Protein AF-X6LZK4-F1 (afdb_monomer)

Solvent-accessible surface area (backbone atoms only — not comparable to full-atom values): 18117 Å² total; per-residue (Å²): 111,74,72,60,57,52,52,56,51,51,52,53,52,50,54,51,49,52,51,52,51,51,52,52,49,53,52,50,54,51,50,51,53,51,51,56,51,49,55,53,50,54,54,50,51,54,51,51,54,53,52,51,51,53,50,52,53,51,53,53,51,53,52,50,53,52,52,53,51,54,50,52,56,50,54,50,53,51,53,52,49,53,52,52,51,54,52,54,52,51,49,51,51,53,53,52,54,50,53,58,50,53,61,50,52,67,64,59,74,75,70,87,73,83,87,82,95,75,96,75,91,81,80,87,75,82,82,84,73,86,74,92,72,90,65,98,75,82,90,76,82,78,82,81,79,88,64,97,57,68,36,71,48,76,49,77,42,55,63,47,76,39,78,46,64,85,42,69,53,76,28,49,44,24,17,29,48,47,62,28,54,97,10,29,12,39,70,93,43,55,30,8,0,0,3,15,63,31,55,18,32,43,76,68,96,52,101,80,36,41,3,39,63,59,82,58,77,64,47,80,90,49,78,54,60,4,5,0,0,2,61,25,4,18,0,0,2,29,41,38,40,41,30,40,48,36,44,39,29,52,14,39,39,35,11,25,16,22,58,17,71,33,80,61,82,66,73,77,88,55,98,79,67,81,82,68,80,47,57,10,0,0,0,0,1,4,22,40,40,40,37,38,74,37,84,49,95,59,81,69,37,66,38,34,34,37,12,37,22,7,37,72,98,47,60,20,13,16,4,32,14,42,31,22,40,32,48,49,85,79,52,78,73,56,50,70,46,33,40,47,78,58,38,72,48,110

Structure (mmCIF, N/CA/C/O backbone):
data_AF-X6LZK4-F1
#
_entry.id   AF-X6LZK4-F1
#
loop_
_atom_site.group_PDB
_atom_site.id
_atom_site.type_symbol
_atom_site.label_atom_id
_atom_site.label_alt_id
_atom_site.label_comp_id
_atom_site.label_asym_id
_atom_site.label_entity_id
_atom_site.label_seq_id
_atom_site.pdbx_PDB_ins_code
_atom_site.Cartn_x
_atom_site.Cartn_y
_atom_site.Cartn_z
_atom_site.occupancy
_atom_site.B_iso_or_equiv
_atom_site.auth_seq_id
_atom_site.auth_comp_id
_atom_site.auth_asym_id
_atom_site.auth_atom_id
_atom_site.pdbx_PDB_model_num
ATOM 1 N N . MET A 1 1 ? -81.154 -3.332 70.639 1.00 71.88 1 MET A N 1
ATOM 2 C CA . MET A 1 1 ? -79.870 -2.623 70.864 1.00 71.88 1 MET A CA 1
ATOM 3 C C . MET A 1 1 ? -78.630 -3.530 70.838 1.00 71.88 1 MET A C 1
ATOM 5 O O . MET A 1 1 ? -77.800 -3.315 69.970 1.00 71.88 1 MET A O 1
ATOM 9 N N . LYS A 1 2 ? -78.491 -4.573 71.682 1.00 79.81 2 LYS A N 1
ATOM 10 C CA . LYS A 1 2 ? -77.276 -5.437 71.714 1.00 79.81 2 LYS A CA 1
ATOM 11 C C . LYS A 1 2 ? -76.854 -6.047 70.360 1.00 79.81 2 LYS A C 1
ATOM 13 O O . LYS A 1 2 ? -75.669 -6.068 70.057 1.00 79.81 2 LYS A O 1
ATOM 18 N N . LYS A 1 3 ? -77.803 -6.502 69.529 1.00 82.75 3 LYS A N 1
ATOM 19 C CA . LYS A 1 3 ? -77.495 -7.057 68.193 1.00 82.75 3 LYS A CA 1
ATOM 20 C C . LYS A 1 3 ? -76.876 -6.025 67.234 1.00 82.75 3 LYS A C 1
ATOM 22 O O . LYS A 1 3 ? -75.967 -6.375 66.495 1.00 82.75 3 LYS A O 1
ATOM 27 N N . TYR A 1 4 ? -77.319 -4.766 67.291 1.00 82.56 4 TYR A N 1
ATOM 28 C CA . TYR A 1 4 ? -76.789 -3.687 66.447 1.00 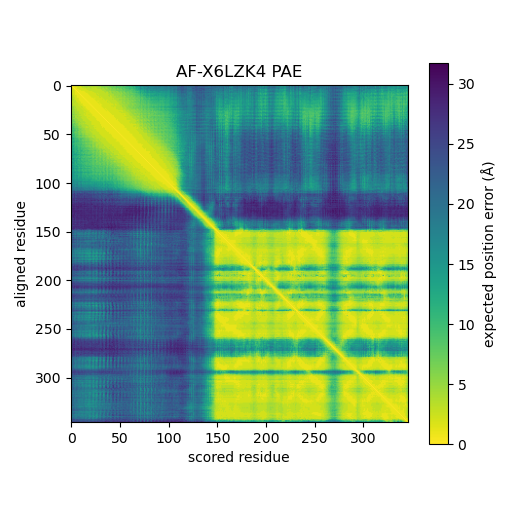82.56 4 TYR A CA 1
ATOM 29 C C . TYR A 1 4 ? -75.355 -3.303 66.835 1.00 82.56 4 TYR A C 1
ATOM 31 O O . TYR A 1 4 ? -74.505 -3.168 65.965 1.00 82.56 4 TYR A O 1
ATOM 39 N N . LEU A 1 5 ? -75.058 -3.209 68.136 1.00 86.50 5 LEU A N 1
ATOM 40 C CA . LEU A 1 5 ? -73.698 -2.950 68.631 1.00 86.50 5 LEU A CA 1
ATOM 41 C C . LEU A 1 5 ? -72.700 -4.034 68.196 1.00 86.50 5 LEU A C 1
ATOM 43 O O . LEU A 1 5 ? -71.562 -3.723 67.857 1.00 86.50 5 LEU A O 1
ATOM 47 N N . ASN A 1 6 ? -73.132 -5.298 68.164 1.00 90.94 6 ASN A N 1
ATOM 48 C CA . ASN A 1 6 ? -72.278 -6.399 67.721 1.00 90.94 6 ASN A CA 1
ATOM 49 C C . ASN A 1 6 ? -71.948 -6.312 66.219 1.00 90.94 6 ASN A C 1
ATOM 51 O O . ASN A 1 6 ? -70.815 -6.566 65.826 1.00 90.94 6 ASN A O 1
ATOM 55 N N . PHE A 1 7 ? -72.912 -5.903 65.387 1.00 92.69 7 PHE A N 1
ATOM 56 C CA . PHE A 1 7 ? -72.694 -5.732 63.949 1.00 92.69 7 PHE A CA 1
ATOM 57 C C . PHE A 1 7 ? -71.648 -4.646 63.651 1.00 92.69 7 PHE A C 1
ATOM 59 O O . PHE A 1 7 ? -70.659 -4.927 62.977 1.00 92.69 7 PHE A O 1
ATOM 66 N N . TYR A 1 8 ? -71.798 -3.452 64.237 1.00 93.25 8 TYR A N 1
ATOM 67 C CA . TYR A 1 8 ? -70.830 -2.358 64.065 1.00 93.25 8 TYR A CA 1
ATOM 68 C C . TYR A 1 8 ? -69.425 -2.726 64.551 1.00 93.25 8 TYR A C 1
ATOM 70 O O . TYR A 1 8 ? -68.430 -2.349 63.937 1.00 93.25 8 TYR A O 1
ATOM 78 N N . TYR A 1 9 ? -69.327 -3.486 65.643 1.00 91.88 9 TYR A N 1
ATOM 79 C CA . TYR A 1 9 ? -68.039 -3.950 66.149 1.00 91.88 9 TYR A CA 1
ATOM 80 C C . TYR A 1 9 ? -67.343 -4.925 65.187 1.00 91.88 9 TYR A C 1
ATOM 82 O O . TYR A 1 9 ? -66.129 -4.836 64.990 1.00 91.88 9 TYR A O 1
ATOM 90 N N . ILE A 1 10 ? -68.103 -5.836 64.570 1.00 94.44 10 ILE A N 1
ATOM 91 C CA . ILE A 1 10 ? -67.585 -6.769 63.559 1.00 94.44 10 ILE A CA 1
ATOM 92 C C . ILE A 1 10 ? -67.118 -6.002 62.317 1.00 94.44 10 ILE A C 1
ATOM 94 O O . ILE A 1 10 ? -66.003 -6.232 61.850 1.00 94.44 10 ILE A O 1
ATOM 98 N N . GLU A 1 11 ? -67.925 -5.061 61.825 1.00 94.62 11 GLU A N 1
ATOM 99 C CA . GLU A 1 11 ? -67.590 -4.237 60.659 1.00 94.62 11 GLU A CA 1
ATOM 100 C C . GLU A 1 11 ? -66.327 -3.394 60.900 1.00 94.62 11 GLU A C 1
ATOM 102 O O . GLU A 1 11 ? -65.406 -3.398 60.081 1.00 94.62 11 GLU A O 1
ATOM 107 N N . TYR A 1 12 ? -66.218 -2.751 62.067 1.00 94.88 12 TYR A N 1
ATOM 108 C CA . TYR A 1 12 ? -65.029 -1.986 62.450 1.00 94.88 12 TYR A CA 1
ATOM 109 C C . TYR A 1 12 ? -63.762 -2.853 62.489 1.00 94.88 12 TYR A C 1
ATOM 111 O O . TYR A 1 12 ? -62.721 -2.473 61.941 1.00 94.88 12 TYR A O 1
ATOM 119 N N . LYS A 1 13 ? -63.844 -4.043 63.103 1.00 96.88 13 LYS A N 1
ATOM 120 C CA . LYS A 1 13 ? -62.727 -5.000 63.139 1.00 96.88 13 LYS A CA 1
ATOM 121 C C . LYS A 1 13 ? -62.313 -5.452 61.745 1.00 96.88 13 LYS A C 1
ATOM 123 O O . LYS A 1 13 ? -61.119 -5.511 61.461 1.00 96.88 13 LYS A O 1
ATOM 128 N N . TYR A 1 14 ? -63.283 -5.756 60.890 1.00 95.38 14 TYR A N 1
ATOM 129 C CA . TYR A 1 14 ? -63.031 -6.192 59.523 1.00 95.38 14 TYR A CA 1
ATOM 130 C C . TYR A 1 14 ? -62.354 -5.093 58.692 1.00 95.38 14 TYR A C 1
ATOM 132 O O . TYR A 1 14 ? -61.321 -5.341 58.070 1.00 95.38 14 TYR A O 1
ATOM 140 N N . ASN A 1 15 ? -62.855 -3.857 58.770 1.00 95.81 15 ASN A N 1
ATOM 141 C CA . ASN A 1 15 ? -62.258 -2.709 58.084 1.00 95.81 15 ASN A CA 1
ATOM 142 C C . ASN A 1 15 ? -60.832 -2.423 58.577 1.00 95.81 15 ASN A C 1
ATOM 144 O O . ASN A 1 15 ? -59.936 -2.162 57.773 1.00 95.81 15 ASN A O 1
ATOM 148 N N . THR A 1 16 ? -60.590 -2.552 59.886 1.00 96.00 16 THR A N 1
ATOM 149 C CA . THR A 1 16 ? -59.244 -2.412 60.465 1.00 96.00 16 THR A CA 1
ATOM 150 C C . THR A 1 16 ? -58.307 -3.519 59.967 1.00 96.00 16 THR A C 1
ATOM 152 O O . THR A 1 16 ? -57.163 -3.239 59.611 1.00 96.00 16 THR A O 1
ATOM 155 N N . TYR A 1 17 ? -58.777 -4.769 59.888 1.00 97.06 17 TYR A N 1
ATOM 156 C CA . TYR A 1 17 ? -57.993 -5.886 59.351 1.00 97.06 17 TYR A CA 1
ATOM 157 C C . TYR A 1 17 ? -57.612 -5.673 57.879 1.00 97.06 17 TYR A C 1
ATOM 159 O O . TYR A 1 17 ? -56.440 -5.816 57.533 1.00 97.06 17 TYR A O 1
ATOM 167 N N . ILE A 1 18 ? -58.563 -5.265 57.027 1.00 97.06 18 ILE A N 1
ATOM 168 C CA . ILE A 1 18 ? -58.291 -4.943 55.615 1.00 97.06 18 ILE A CA 1
ATOM 169 C C . ILE A 1 18 ? -57.257 -3.821 55.507 1.00 97.06 18 ILE A C 1
ATOM 171 O O . ILE A 1 18 ? -56.325 -3.916 54.709 1.00 97.06 18 ILE A O 1
ATOM 175 N N . TYR A 1 19 ? -57.399 -2.766 56.312 1.00 96.50 19 TYR A N 1
ATOM 176 C CA . TYR A 1 19 ? -56.455 -1.652 56.316 1.00 96.50 19 TYR A CA 1
ATOM 177 C C . TYR A 1 19 ? -55.038 -2.107 56.693 1.00 96.50 19 TYR A C 1
ATOM 179 O O . TYR A 1 19 ? -54.077 -1.774 55.997 1.00 96.50 19 TYR A O 1
ATOM 187 N N . ILE A 1 20 ? -54.895 -2.908 57.754 1.00 97.31 20 ILE A N 1
ATOM 188 C CA . ILE A 1 20 ? -53.600 -3.465 58.171 1.00 97.31 20 ILE A CA 1
ATOM 189 C C . ILE A 1 20 ? -53.017 -4.349 57.064 1.00 97.31 20 ILE A C 1
ATOM 191 O O . ILE A 1 20 ? -51.851 -4.186 56.707 1.00 97.31 20 ILE A O 1
ATOM 195 N N . TYR A 1 21 ? -53.827 -5.233 56.481 1.00 97.25 21 TYR A N 1
ATOM 196 C CA . TYR A 1 21 ? -53.403 -6.126 55.405 1.00 97.25 21 TYR A CA 1
ATOM 197 C C . TYR A 1 21 ? -52.906 -5.355 54.173 1.00 97.25 21 TYR A C 1
ATOM 199 O O . TYR A 1 21 ? -51.823 -5.639 53.659 1.00 97.25 21 TYR A O 1
ATOM 207 N N . ASN A 1 22 ? -53.650 -4.337 53.731 1.00 96.88 22 ASN A N 1
ATOM 208 C CA . ASN A 1 22 ? -53.276 -3.512 52.581 1.00 96.88 22 ASN A CA 1
ATOM 209 C C . ASN A 1 22 ? -51.974 -2.742 52.829 1.00 96.88 22 ASN A C 1
ATOM 211 O O . ASN A 1 22 ? -51.105 -2.721 51.957 1.00 96.88 22 ASN A O 1
ATOM 215 N N . ASN A 1 23 ? -51.800 -2.168 54.023 1.00 97.25 23 ASN A N 1
ATOM 216 C CA . ASN A 1 23 ? -50.547 -1.506 54.387 1.00 97.25 23 ASN A CA 1
ATOM 217 C C . ASN A 1 23 ? -49.378 -2.491 54.441 1.00 97.25 23 ASN A C 1
ATOM 219 O O . ASN A 1 23 ? -48.297 -2.198 53.936 1.00 97.25 23 ASN A O 1
ATOM 223 N N . GLN A 1 24 ? -49.584 -3.684 55.000 1.00 97.62 24 GLN A N 1
ATOM 224 C CA . GLN A 1 24 ? -48.542 -4.706 55.061 1.00 97.62 24 GLN A CA 1
ATOM 225 C C . GLN A 1 24 ? -48.135 -5.187 53.662 1.00 97.62 24 GLN A C 1
ATOM 227 O O . GLN A 1 24 ? -46.946 -5.378 53.406 1.00 97.62 24 GLN A O 1
ATOM 232 N N . LYS A 1 25 ? -49.098 -5.314 52.741 1.00 97.44 25 LYS A N 1
ATOM 233 C CA . LYS A 1 25 ? -48.832 -5.601 51.328 1.00 97.44 25 LYS A CA 1
ATOM 234 C C . LYS A 1 25 ? -47.989 -4.498 50.681 1.00 97.44 25 LYS A C 1
ATOM 236 O O . LYS A 1 25 ? -46.932 -4.804 50.144 1.00 97.44 25 LYS A O 1
ATOM 241 N N . GLN A 1 26 ? -48.388 -3.230 50.818 1.00 97.75 26 GLN A N 1
ATOM 242 C CA . GLN A 1 26 ? -47.620 -2.093 50.287 1.00 97.75 26 GLN A CA 1
ATOM 243 C C . GLN A 1 26 ? -46.192 -2.035 50.852 1.00 97.75 26 GLN A C 1
ATOM 245 O O . GLN A 1 26 ? -45.239 -1.815 50.107 1.00 97.75 26 GLN A O 1
ATOM 250 N N . VAL A 1 27 ? -46.015 -2.284 52.155 1.00 97.81 27 VAL A N 1
ATOM 251 C CA . VAL A 1 27 ? -44.687 -2.340 52.790 1.00 97.81 27 VAL A CA 1
ATOM 252 C C . VAL A 1 27 ? -43.837 -3.471 52.209 1.00 97.81 27 VAL A C 1
ATOM 254 O O . VAL A 1 27 ? -42.641 -3.281 51.987 1.00 97.81 27 VAL A O 1
ATOM 257 N N . ASN A 1 28 ? -44.422 -4.642 51.955 1.00 97.56 28 ASN A N 1
ATOM 258 C CA . ASN A 1 28 ? -43.700 -5.767 51.363 1.00 97.56 28 ASN A CA 1
ATOM 259 C C . ASN A 1 28 ? -43.309 -5.495 49.904 1.00 97.56 28 ASN A C 1
ATOM 261 O O . ASN A 1 28 ? -42.169 -5.778 49.531 1.00 97.56 28 ASN A O 1
ATOM 265 N N . ASP A 1 29 ? -44.200 -4.886 49.120 1.00 98.06 29 ASP A N 1
ATOM 266 C CA . ASP A 1 29 ? -43.921 -4.491 47.735 1.00 98.06 29 ASP A CA 1
ATOM 267 C C . ASP A 1 29 ? -42.770 -3.468 47.686 1.00 98.06 29 ASP A C 1
ATOM 269 O O . ASP A 1 29 ? -41.799 -3.647 46.946 1.00 98.06 29 ASP A O 1
ATOM 273 N N . LEU A 1 30 ? -42.795 -2.457 48.564 1.00 98.19 30 LEU A N 1
ATOM 274 C CA . LEU A 1 30 ? -41.711 -1.474 48.691 1.00 98.19 30 LEU A CA 1
ATOM 275 C C . LEU A 1 30 ? -40.385 -2.107 49.130 1.00 98.19 30 LEU A C 1
ATOM 277 O O . LEU A 1 30 ? -39.331 -1.755 48.599 1.00 98.19 30 LEU A O 1
ATOM 281 N N . LYS A 1 31 ? -40.408 -3.056 50.076 1.00 98.38 31 LYS A N 1
ATOM 282 C CA . LYS A 1 31 ? -39.204 -3.799 50.491 1.00 98.38 31 LYS A CA 1
ATOM 283 C C . LYS A 1 31 ? -38.608 -4.596 49.333 1.00 98.38 31 LYS A C 1
ATOM 285 O O . LYS A 1 31 ? -37.387 -4.605 49.172 1.00 98.38 31 LYS A O 1
ATOM 290 N N . TYR A 1 32 ? -39.452 -5.240 48.530 1.00 98.12 32 TYR A N 1
ATOM 291 C CA . TYR A 1 32 ? -39.016 -5.986 47.353 1.00 98.12 32 TYR A CA 1
ATOM 292 C C . TYR A 1 32 ? -38.375 -5.064 46.307 1.00 98.12 32 TYR A C 1
ATOM 294 O O . TYR A 1 32 ? -37.262 -5.332 45.846 1.00 98.12 32 TYR A O 1
ATOM 302 N N . GLU A 1 33 ? -39.014 -3.934 45.986 1.00 98.38 33 GLU A N 1
ATOM 303 C CA . GLU A 1 33 ? -38.436 -2.947 45.067 1.00 98.38 33 GLU A CA 1
ATOM 304 C C . GLU A 1 33 ? -37.112 -2.369 45.581 1.00 98.38 33 GLU A C 1
ATOM 306 O O . GLU A 1 33 ? -36.158 -2.227 44.809 1.00 98.38 33 GLU A O 1
ATOM 311 N N . LEU A 1 34 ? -37.032 -2.058 46.879 1.00 98.44 34 LEU A N 1
ATOM 312 C CA . LEU A 1 34 ? -35.819 -1.543 47.509 1.00 98.44 34 LEU A CA 1
ATOM 313 C C . LEU A 1 34 ? -34.675 -2.562 47.429 1.00 98.44 34 LEU A C 1
ATOM 315 O O . LEU A 1 34 ? -33.558 -2.199 47.063 1.00 98.44 34 LEU A O 1
ATOM 319 N N . SER A 1 35 ? -34.962 -3.840 47.691 1.00 97.94 35 SER A N 1
ATOM 320 C CA . SER A 1 35 ? -33.988 -4.930 47.569 1.00 97.94 35 SER A CA 1
ATOM 321 C C . SER A 1 35 ? -33.461 -5.062 46.135 1.00 97.94 35 SER A C 1
ATOM 323 O O . SER A 1 35 ? -32.246 -5.089 45.924 1.00 97.94 35 SER A O 1
ATOM 325 N N . LYS A 1 36 ? -34.352 -5.026 45.133 1.00 98.44 36 LYS A N 1
ATOM 326 C CA . LYS A 1 36 ? -33.971 -5.070 43.711 1.00 98.44 36 LYS A CA 1
ATOM 327 C C . LYS A 1 36 ? -33.093 -3.878 43.312 1.00 98.44 36 LYS A C 1
ATOM 329 O O . LYS A 1 36 ? -32.117 -4.044 42.579 1.00 98.44 36 LYS A O 1
ATOM 334 N N . LYS A 1 37 ? -33.412 -2.672 43.800 1.00 98.25 37 LYS A N 1
ATOM 335 C CA . LYS A 1 37 ? -32.591 -1.471 43.567 1.00 98.25 37 LYS A CA 1
ATOM 336 C C . LYS A 1 37 ? -31.221 -1.574 44.249 1.00 98.25 37 LYS A C 1
ATOM 338 O O . LYS A 1 37 ? -30.235 -1.182 43.631 1.00 98.25 37 LYS A O 1
ATOM 343 N N . SER A 1 38 ? -31.140 -2.142 45.456 1.00 98.31 38 SER A N 1
ATOM 344 C CA . SER A 1 38 ? -29.869 -2.368 46.168 1.00 98.31 38 SER A CA 1
ATOM 345 C C . SER A 1 38 ? -28.928 -3.284 45.382 1.00 98.31 38 SER A C 1
ATOM 347 O O . SER A 1 38 ? -27.788 -2.911 45.117 1.00 98.31 38 SER A O 1
ATOM 349 N N . GLN A 1 39 ? -29.426 -4.427 44.900 1.00 97.94 39 GLN A N 1
ATOM 350 C CA . GLN A 1 39 ? -28.637 -5.364 44.084 1.00 97.94 39 GLN A CA 1
ATOM 351 C C . GLN A 1 39 ? -28.127 -4.723 42.784 1.00 97.94 39 GLN A C 1
ATOM 353 O O . GLN A 1 39 ? -26.993 -4.951 42.352 1.00 97.94 39 GLN A O 1
ATOM 358 N N . LEU A 1 40 ? -28.954 -3.881 42.153 1.00 98.25 40 LEU A N 1
ATOM 359 C CA . LEU A 1 40 ? -28.547 -3.134 40.965 1.00 98.25 40 LEU A CA 1
ATOM 360 C C . LEU A 1 40 ? -27.425 -2.131 41.278 1.00 98.25 40 LEU A C 1
ATOM 362 O O . LEU A 1 40 ? -26.508 -1.976 40.470 1.00 98.25 40 LEU A O 1
ATOM 366 N N . ILE A 1 41 ? -27.486 -1.453 42.428 1.00 98.00 41 ILE A N 1
ATOM 367 C CA . ILE A 1 41 ? -26.434 -0.533 42.884 1.00 98.00 41 ILE A CA 1
ATOM 368 C C . ILE A 1 41 ? -25.129 -1.297 43.129 1.00 98.00 41 ILE A C 1
ATOM 370 O O . ILE A 1 41 ? -24.096 -0.889 42.604 1.00 98.00 41 ILE A O 1
ATOM 374 N N . GLU A 1 42 ? -25.177 -2.429 43.833 1.00 98.19 42 GLU A N 1
ATOM 375 C CA . GLU A 1 42 ? -24.006 -3.285 44.083 1.00 98.19 42 GLU A CA 1
ATOM 376 C C . GLU A 1 42 ? -23.349 -3.745 42.775 1.00 98.19 42 GLU A C 1
ATOM 378 O O . GLU A 1 42 ? -22.136 -3.614 42.599 1.00 98.19 42 GLU A O 1
ATOM 383 N N . THR A 1 43 ? -24.157 -4.178 41.802 1.00 98.12 43 THR A N 1
ATOM 384 C CA . THR A 1 43 ? -23.670 -4.576 40.471 1.00 98.12 43 THR A CA 1
ATOM 385 C C . THR A 1 43 ? -22.985 -3.411 39.750 1.00 98.12 43 THR A C 1
ATOM 387 O O . THR A 1 43 ? -21.922 -3.572 39.146 1.00 98.12 43 THR A O 1
ATOM 390 N N . LYS A 1 44 ? -23.566 -2.205 39.817 1.00 98.38 44 LYS A N 1
ATOM 391 C CA . LYS A 1 44 ? -22.963 -1.006 39.217 1.00 98.38 44 LYS A CA 1
ATOM 392 C C . LYS A 1 44 ? -21.654 -0.615 39.905 1.00 98.38 44 LYS A C 1
ATOM 394 O O . LYS A 1 44 ? -20.717 -0.235 39.206 1.00 98.38 44 LYS A O 1
ATOM 399 N N . ILE A 1 45 ? -21.563 -0.742 41.230 1.00 98.50 45 ILE A N 1
ATOM 400 C CA . ILE A 1 45 ? -20.330 -0.486 41.991 1.00 98.50 45 ILE A CA 1
ATOM 401 C C . ILE A 1 45 ? -19.222 -1.451 41.555 1.00 98.50 45 ILE A C 1
ATOM 403 O O . ILE A 1 45 ? -18.122 -0.997 41.241 1.00 98.50 45 ILE A O 1
ATOM 407 N N . ALA A 1 46 ? -19.519 -2.749 41.444 1.00 98.12 46 ALA A N 1
ATOM 408 C CA . ALA A 1 46 ? -18.552 -3.746 40.982 1.00 98.12 46 ALA A CA 1
ATOM 409 C C . ALA A 1 46 ? -18.043 -3.442 39.559 1.00 98.12 46 ALA A C 1
ATOM 411 O O . ALA A 1 46 ? -16.842 -3.509 39.287 1.00 98.12 46 ALA A O 1
ATOM 412 N N . ASN A 1 47 ? -18.938 -3.024 38.658 1.00 97.94 47 ASN A N 1
ATOM 413 C CA . ASN A 1 47 ? -18.559 -2.625 37.300 1.00 97.94 47 ASN A CA 1
ATOM 414 C C . ASN A 1 47 ? -17.651 -1.385 37.283 1.00 97.94 47 ASN A C 1
ATOM 416 O O . ASN A 1 47 ? -16.667 -1.365 36.543 1.00 97.94 47 ASN A O 1
ATOM 420 N N . ILE A 1 48 ? -17.941 -0.372 38.108 1.00 98.06 48 ILE A N 1
ATOM 421 C CA . ILE A 1 48 ? -17.099 0.830 38.239 1.00 98.06 48 ILE A CA 1
ATOM 422 C C . ILE A 1 48 ? -15.707 0.461 38.767 1.00 98.06 48 ILE A C 1
ATOM 424 O O . ILE A 1 48 ? -14.703 0.934 38.238 1.00 98.06 48 ILE A O 1
ATOM 428 N N . GLN A 1 49 ? -15.628 -0.416 39.770 1.00 97.94 49 GLN A N 1
ATOM 429 C CA . GLN A 1 49 ? -14.351 -0.885 40.315 1.00 97.94 49 GLN A CA 1
ATOM 430 C C . GLN A 1 49 ? -13.516 -1.621 39.258 1.00 97.94 49 GLN A C 1
ATOM 432 O O . GLN A 1 49 ? -12.329 -1.333 39.111 1.00 97.94 49 GLN A O 1
ATOM 437 N N . ASN A 1 50 ? -14.135 -2.502 38.468 1.00 97.38 50 ASN A N 1
ATOM 438 C CA . ASN A 1 50 ? -13.459 -3.205 37.374 1.00 97.38 50 ASN A CA 1
ATOM 439 C C . ASN A 1 50 ? -12.946 -2.237 36.290 1.00 97.38 50 ASN A C 1
ATOM 441 O O . ASN A 1 50 ? -11.812 -2.355 35.828 1.00 97.38 50 ASN A O 1
ATOM 445 N N . LEU A 1 51 ? -13.751 -1.238 35.911 1.00 97.38 51 LEU A N 1
ATOM 446 C CA . LEU A 1 51 ? -13.325 -0.206 34.960 1.00 97.38 51 LEU A CA 1
ATOM 447 C C . LEU A 1 51 ? -12.130 0.602 35.483 1.00 97.38 51 LEU A C 1
ATOM 449 O O . LEU A 1 51 ? -11.197 0.851 34.723 1.00 97.38 51 LEU A O 1
ATOM 453 N N . ASN A 1 52 ? -12.116 0.949 36.772 1.00 97.81 52 ASN A N 1
ATOM 454 C CA . ASN A 1 52 ? -10.981 1.638 37.390 1.00 97.81 52 ASN A CA 1
ATOM 455 C C . ASN A 1 52 ? -9.696 0.795 37.353 1.00 97.81 52 ASN A C 1
ATOM 457 O O . ASN A 1 52 ? -8.627 1.335 37.074 1.00 97.81 52 ASN A O 1
ATOM 461 N N . ILE A 1 53 ? -9.789 -0.521 37.583 1.00 97.94 53 ILE A N 1
ATOM 462 C CA . ILE A 1 53 ? -8.636 -1.433 37.481 1.00 97.94 53 ILE A CA 1
ATOM 463 C C . ILE A 1 53 ? -8.082 -1.427 36.052 1.00 97.94 53 ILE A C 1
ATOM 465 O O . ILE A 1 53 ? -6.901 -1.142 35.862 1.00 97.94 53 ILE A O 1
ATOM 469 N N . LYS A 1 54 ? -8.941 -1.628 35.045 1.00 97.06 54 LYS A N 1
ATOM 470 C CA . LYS A 1 54 ? -8.532 -1.605 33.629 1.00 97.06 54 LYS A CA 1
ATOM 471 C C . LYS A 1 54 ? -7.921 -0.266 33.213 1.00 97.06 54 LYS A C 1
ATOM 473 O O . LYS A 1 54 ? -6.958 -0.234 32.452 1.00 97.06 54 LYS A O 1
ATOM 478 N N . MET A 1 55 ? -8.459 0.845 33.719 1.00 96.88 55 MET A N 1
ATOM 479 C CA . MET A 1 55 ? -7.915 2.178 33.449 1.00 96.88 55 MET A CA 1
ATOM 480 C C . MET A 1 55 ? -6.505 2.341 34.034 1.00 96.88 55 MET A C 1
ATOM 482 O O . MET A 1 55 ? -5.629 2.906 33.382 1.00 96.88 55 MET A O 1
ATOM 486 N N . ASN A 1 56 ? -6.255 1.802 35.229 1.00 97.19 56 ASN A N 1
ATOM 487 C CA . ASN A 1 56 ? -4.928 1.818 35.844 1.00 97.19 56 ASN A CA 1
ATOM 488 C C . ASN A 1 56 ? -3.923 0.932 35.091 1.00 97.19 56 ASN A C 1
ATOM 490 O O . ASN A 1 56 ? -2.778 1.346 34.903 1.00 97.19 56 ASN A O 1
ATOM 494 N N . GLU A 1 57 ? -4.345 -0.243 34.619 1.00 96.75 57 GLU A N 1
ATOM 495 C CA . GLU A 1 57 ? -3.521 -1.118 33.772 1.00 96.75 57 GLU A CA 1
ATOM 496 C C . GLU A 1 57 ? -3.122 -0.413 32.469 1.00 96.75 57 GLU A C 1
ATOM 498 O O . GLU A 1 57 ? -1.939 -0.362 32.128 1.00 96.75 57 GLU A O 1
ATOM 503 N N . TYR A 1 58 ? -4.089 0.213 31.791 1.00 95.62 58 TYR A N 1
ATOM 504 C CA . TYR A 1 58 ? -3.839 0.988 30.575 1.00 95.62 58 TYR A CA 1
ATOM 505 C C . TYR A 1 58 ? -2.866 2.150 30.819 1.00 95.62 58 TYR A C 1
ATOM 507 O O . TYR A 1 58 ? -1.912 2.336 30.064 1.00 95.62 58 TYR A O 1
ATOM 515 N N . ASN A 1 59 ? -3.056 2.902 31.908 1.00 95.06 59 ASN A N 1
ATOM 516 C CA . ASN A 1 59 ? -2.159 3.998 32.278 1.00 95.06 59 ASN A CA 1
ATOM 517 C C . ASN A 1 59 ? -0.733 3.506 32.570 1.00 95.06 59 ASN A C 1
ATOM 519 O O . ASN A 1 59 ? 0.233 4.174 32.200 1.00 95.06 59 ASN A O 1
ATOM 523 N N . SER A 1 60 ? -0.586 2.338 33.202 1.00 96.31 60 SER A N 1
ATOM 524 C CA . SER A 1 60 ? 0.724 1.726 33.445 1.00 96.31 60 SER A CA 1
ATOM 525 C C . SER A 1 60 ? 1.429 1.360 32.137 1.00 96.31 60 SER A C 1
ATOM 527 O O . SER A 1 60 ? 2.615 1.653 31.969 1.00 96.31 60 SER A O 1
ATOM 529 N N . GLU A 1 61 ? 0.704 0.778 31.182 1.00 93.88 61 GLU A N 1
ATOM 530 C CA . GLU A 1 61 ? 1.261 0.405 29.881 1.00 93.88 61 GLU A CA 1
ATOM 531 C C . GLU A 1 61 ? 1.654 1.636 29.053 1.00 93.88 61 GLU A C 1
ATOM 533 O O . GLU A 1 61 ? 2.758 1.701 28.510 1.00 93.88 61 GLU A O 1
ATOM 538 N N . LEU A 1 62 ? 0.815 2.675 29.061 1.00 90.75 62 LEU A N 1
ATOM 539 C CA . LEU A 1 62 ? 1.118 3.954 28.419 1.00 90.75 62 LEU A CA 1
ATOM 540 C C . LEU A 1 62 ? 2.390 4.600 28.996 1.00 90.75 62 LEU A C 1
ATOM 542 O O . LEU A 1 62 ? 3.219 5.140 28.256 1.00 90.75 62 LEU A O 1
ATOM 546 N N . GLN A 1 63 ? 2.591 4.513 30.315 1.00 96.19 63 GLN A N 1
ATOM 547 C CA . GLN A 1 63 ? 3.819 4.990 30.957 1.00 96.19 63 GLN A CA 1
ATOM 548 C C . GLN A 1 63 ? 5.057 4.203 30.509 1.00 96.19 63 GLN A C 1
ATOM 550 O O . GLN A 1 63 ? 6.112 4.811 30.312 1.00 96.19 63 GLN A O 1
ATOM 555 N N . LYS A 1 64 ? 4.960 2.878 30.323 1.00 94.50 64 LYS A N 1
ATOM 556 C CA . LYS A 1 64 ? 6.075 2.074 29.788 1.00 94.50 64 LYS A CA 1
ATOM 557 C C . LYS A 1 64 ? 6.422 2.495 28.363 1.00 94.50 64 LYS A C 1
ATOM 559 O O . LYS A 1 64 ? 7.581 2.803 28.100 1.00 94.50 64 LYS A O 1
ATOM 564 N N . GLN A 1 65 ? 5.421 2.608 27.491 1.00 84.44 65 GLN A N 1
ATOM 565 C CA . GLN A 1 65 ? 5.615 3.041 26.103 1.00 84.44 65 GLN A CA 1
ATOM 566 C C . GLN A 1 65 ? 6.254 4.435 26.026 1.00 84.44 65 GLN A C 1
ATOM 568 O O . GLN A 1 65 ? 7.174 4.663 25.243 1.00 84.44 65 GLN A O 1
ATOM 573 N N . THR A 1 66 ? 5.835 5.356 26.900 1.00 91.19 66 THR A N 1
ATOM 574 C CA . THR A 1 66 ? 6.418 6.706 26.984 1.00 91.19 66 THR A CA 1
ATOM 575 C C . THR A 1 66 ? 7.901 6.666 27.370 1.00 91.19 66 THR A C 1
ATOM 577 O O . THR A 1 66 ? 8.716 7.406 26.808 1.00 91.19 66 THR A O 1
ATOM 580 N N . LYS A 1 67 ? 8.283 5.784 28.306 1.00 97.50 67 LYS A N 1
ATOM 581 C CA . LYS A 1 67 ? 9.688 5.593 28.702 1.00 97.50 67 LYS A CA 1
ATOM 582 C C . LYS A 1 67 ? 10.523 5.002 27.568 1.00 97.50 67 LYS A C 1
ATOM 584 O O . LYS A 1 67 ? 11.625 5.490 27.324 1.00 97.50 67 LYS A O 1
ATOM 589 N N . GLU A 1 68 ? 10.004 4.003 26.856 1.00 89.69 68 GLU A N 1
ATOM 590 C CA . GLU A 1 68 ? 10.695 3.423 25.697 1.00 89.69 68 GLU A CA 1
ATOM 591 C C . GLU A 1 68 ? 10.878 4.443 24.574 1.00 89.69 68 GLU A C 1
ATOM 593 O O . GLU A 1 68 ? 11.977 4.583 24.043 1.00 89.69 68 GLU A O 1
ATOM 598 N N . PHE A 1 69 ? 9.841 5.222 24.266 1.00 86.62 69 PHE A N 1
ATOM 599 C CA . PHE A 1 69 ? 9.931 6.289 23.275 1.00 86.62 69 PHE A CA 1
ATOM 600 C C . PHE A 1 69 ? 10.988 7.336 23.653 1.00 86.62 69 PHE A C 1
ATOM 602 O O . PHE A 1 69 ? 11.807 7.723 22.820 1.00 86.62 69 PHE A O 1
ATOM 609 N N . THR A 1 70 ? 11.030 7.741 24.925 1.00 93.81 70 THR A N 1
ATOM 610 C CA . THR A 1 70 ? 12.060 8.662 25.435 1.00 93.81 70 THR A CA 1
ATOM 611 C C . THR A 1 70 ? 13.465 8.066 25.299 1.00 93.81 70 THR A C 1
ATOM 613 O O . THR A 1 70 ? 14.396 8.772 24.909 1.00 93.81 70 THR A O 1
ATOM 616 N N . ARG A 1 71 ? 13.630 6.760 25.566 1.00 95.81 71 ARG A N 1
ATOM 617 C CA . ARG A 1 71 ? 14.902 6.050 25.352 1.00 95.81 71 ARG A CA 1
ATOM 618 C C . ARG A 1 71 ? 15.334 6.130 23.886 1.00 95.81 71 ARG A C 1
ATOM 620 O O . ARG A 1 71 ? 16.445 6.577 23.619 1.00 95.81 71 ARG A O 1
ATOM 627 N N . TYR A 1 72 ? 14.445 5.795 22.950 1.00 83.19 72 TYR A N 1
ATOM 628 C CA . TYR A 1 72 ? 14.740 5.861 21.515 1.00 83.19 72 TYR A CA 1
ATOM 629 C C . TYR A 1 72 ? 15.088 7.273 21.041 1.00 83.19 72 TYR A C 1
ATOM 631 O O . TYR A 1 72 ? 15.998 7.447 20.233 1.00 83.19 72 TYR A O 1
ATOM 639 N N . GLN A 1 73 ? 14.410 8.301 21.559 1.00 86.38 73 GLN A N 1
ATOM 640 C CA . GLN A 1 73 ? 14.754 9.688 21.238 1.00 86.38 73 GLN A CA 1
ATOM 641 C C . GLN A 1 73 ? 16.175 10.055 21.678 1.00 86.38 73 GLN A C 1
ATOM 643 O O . GLN A 1 73 ? 16.847 10.817 20.982 1.00 86.38 73 GLN A O 1
ATOM 648 N N . ASN A 1 74 ? 16.637 9.529 22.812 1.00 94.19 74 ASN A N 1
ATOM 649 C CA . ASN A 1 74 ? 17.997 9.764 23.289 1.00 94.19 74 ASN A CA 1
ATOM 650 C C . ASN A 1 74 ? 19.027 8.983 22.463 1.00 94.19 74 ASN A C 1
ATOM 652 O O . ASN A 1 74 ? 19.999 9.580 22.013 1.00 94.19 74 ASN A O 1
ATOM 656 N N . GLU A 1 75 ? 18.779 7.702 22.177 1.00 91.94 75 GLU A N 1
ATOM 657 C CA . GLU A 1 75 ? 19.640 6.889 21.299 1.00 91.94 75 GLU A CA 1
ATOM 658 C C . GLU A 1 75 ? 19.797 7.528 19.912 1.00 91.94 75 GLU A C 1
ATOM 660 O O . GLU A 1 75 ? 20.904 7.644 19.390 1.00 91.94 75 GLU A O 1
ATOM 665 N N . PHE A 1 76 ? 18.702 8.033 19.337 1.00 85.25 76 PHE A N 1
ATOM 666 C CA . PHE A 1 76 ? 18.730 8.718 18.047 1.00 85.25 76 PHE A CA 1
ATOM 667 C C . PHE A 1 76 ? 19.528 10.031 18.084 1.00 85.25 76 PHE A C 1
ATOM 669 O O . PHE A 1 76 ? 20.202 10.376 17.111 1.00 85.25 76 PHE A O 1
ATOM 676 N N . LYS A 1 77 ? 19.474 10.776 19.198 1.00 95.31 77 LYS A N 1
ATOM 677 C CA . LYS A 1 77 ? 20.292 11.986 19.381 1.00 95.31 77 LYS A CA 1
ATOM 678 C C . LYS A 1 77 ? 21.781 11.657 19.426 1.00 95.31 77 LYS A C 1
ATOM 680 O O . LYS A 1 77 ? 22.549 12.387 18.806 1.00 95.31 77 LYS A O 1
ATOM 685 N N . GLU A 1 78 ? 22.175 10.590 20.118 1.00 95.31 78 GLU A N 1
ATOM 686 C CA . GLU A 1 78 ? 23.576 10.150 20.156 1.00 95.31 78 GLU A CA 1
ATOM 687 C C . GLU A 1 78 ? 24.040 9.668 18.779 1.00 95.31 78 GLU A C 1
ATOM 689 O O . GLU A 1 78 ? 25.025 10.178 18.258 1.00 95.31 78 GLU A O 1
ATOM 694 N N . PHE A 1 79 ? 23.246 8.836 18.100 1.00 89.56 79 PHE A N 1
ATOM 695 C CA . PHE A 1 79 ? 23.547 8.404 16.732 1.00 89.56 79 PHE A CA 1
ATOM 696 C C . PHE A 1 79 ? 23.736 9.581 15.759 1.00 89.56 79 PHE A C 1
ATOM 698 O O . PHE A 1 79 ? 24.625 9.572 14.907 1.00 89.56 79 PHE A O 1
ATOM 705 N N . LYS A 1 80 ? 22.921 10.637 15.894 1.00 91.06 80 LYS A N 1
ATOM 706 C CA . LYS A 1 80 ? 23.073 11.858 15.092 1.00 91.06 80 LYS A CA 1
ATOM 707 C C . LYS A 1 80 ? 24.405 12.567 15.367 1.00 91.06 80 LYS A C 1
ATOM 709 O O . LYS A 1 80 ? 25.002 13.083 14.425 1.00 91.06 80 LYS A O 1
ATOM 714 N N . LYS A 1 81 ? 24.865 12.602 16.623 1.00 97.00 81 LYS A N 1
ATOM 715 C CA . LYS A 1 81 ? 26.183 13.157 16.974 1.00 97.00 81 LYS A CA 1
ATOM 716 C C . LYS A 1 81 ? 27.308 12.315 16.376 1.00 97.00 81 LYS A C 1
ATOM 718 O O . LYS A 1 81 ? 28.220 12.889 15.795 1.00 97.00 81 LYS A O 1
ATOM 723 N N . ASP A 1 82 ? 27.206 10.990 16.432 1.00 93.75 82 ASP A N 1
ATOM 724 C CA . ASP A 1 82 ? 28.221 10.091 15.865 1.00 93.75 82 ASP A CA 1
ATOM 725 C C . ASP A 1 82 ? 28.372 10.281 14.349 1.00 93.75 82 ASP A C 1
ATOM 727 O O . ASP A 1 82 ? 29.486 10.363 13.830 1.00 93.75 82 ASP A O 1
ATOM 731 N N . ILE A 1 83 ? 27.254 10.415 13.623 1.00 88.81 83 ILE A N 1
ATOM 732 C CA . ILE A 1 83 ? 27.279 10.740 12.188 1.00 88.81 83 ILE A CA 1
ATOM 733 C C . ILE A 1 83 ? 27.960 12.089 11.943 1.00 88.81 83 ILE A C 1
ATOM 735 O O . ILE A 1 83 ? 28.766 12.200 11.020 1.00 88.81 83 ILE A O 1
ATOM 739 N N . GLN A 1 84 ? 27.636 13.102 12.748 1.00 95.00 84 GLN A N 1
ATOM 740 C CA . GLN A 1 84 ? 28.209 14.440 12.614 1.00 95.00 84 GLN A CA 1
ATOM 741 C C . GLN A 1 84 ? 29.734 14.412 12.801 1.00 95.00 84 GLN A C 1
ATOM 743 O O . GLN A 1 84 ? 30.454 14.957 11.969 1.00 95.00 84 GLN A O 1
ATOM 748 N N . ILE A 1 85 ? 30.220 13.713 13.833 1.00 96.56 85 ILE A N 1
ATOM 749 C CA . ILE A 1 85 ? 31.655 13.538 14.104 1.00 96.56 85 ILE A CA 1
ATOM 750 C C . ILE A 1 85 ? 32.344 12.835 12.928 1.00 96.56 85 ILE A C 1
ATOM 752 O O . ILE A 1 85 ? 33.338 13.334 12.405 1.00 96.56 85 ILE A O 1
ATOM 756 N N . ASN A 1 86 ? 31.776 11.724 12.447 1.00 92.50 86 ASN A N 1
ATOM 757 C CA . ASN A 1 86 ? 32.330 10.989 11.307 1.00 92.50 86 ASN A CA 1
ATOM 758 C C . ASN A 1 86 ? 32.420 11.856 10.043 1.00 92.50 86 ASN A C 1
ATOM 760 O O . ASN A 1 86 ? 33.391 11.764 9.291 1.00 92.50 86 ASN A O 1
ATOM 764 N N . PHE A 1 87 ? 31.413 12.698 9.800 1.00 93.06 87 PHE A N 1
ATOM 765 C CA . PHE A 1 87 ? 31.403 13.609 8.659 1.00 93.06 87 PHE A CA 1
ATOM 766 C C . PHE A 1 87 ? 32.477 14.700 8.788 1.00 93.06 87 PHE A C 1
ATOM 768 O O . PHE A 1 87 ? 33.185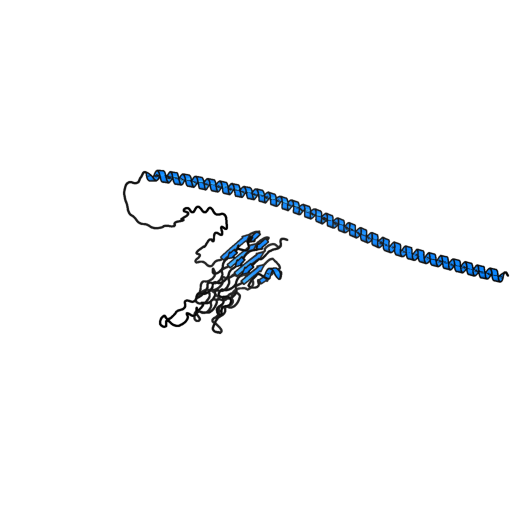 14.995 7.824 1.00 93.06 87 PHE A O 1
ATOM 775 N N . GLU A 1 88 ? 32.645 15.272 9.981 1.00 97.12 88 GLU A N 1
ATOM 776 C CA . GLU A 1 88 ? 33.704 16.246 10.266 1.00 97.12 88 GLU A CA 1
ATOM 777 C C . GLU A 1 88 ? 35.102 15.644 10.084 1.00 97.12 88 GLU A C 1
ATOM 779 O O . GLU A 1 88 ? 35.971 16.281 9.484 1.00 97.12 88 GLU A O 1
ATOM 784 N N . ASP A 1 89 ? 35.316 14.404 10.520 1.00 96.50 89 ASP A N 1
ATOM 785 C CA . ASP A 1 89 ? 36.599 13.719 10.359 1.00 96.50 89 ASP A CA 1
ATOM 786 C C . ASP A 1 89 ? 36.902 13.378 8.895 1.00 96.50 89 ASP A C 1
ATOM 788 O O . ASP A 1 89 ? 38.028 13.584 8.433 1.00 96.50 89 ASP A O 1
ATOM 792 N N . GLN A 1 90 ? 35.899 12.959 8.118 1.00 92.38 90 GLN A N 1
ATOM 793 C CA . GLN A 1 90 ? 36.055 12.783 6.670 1.00 92.38 90 GLN A CA 1
ATOM 794 C C . GLN A 1 90 ? 36.420 14.096 5.971 1.00 92.38 90 GLN A C 1
ATOM 796 O O . GLN A 1 90 ? 37.313 14.113 5.122 1.00 92.38 90 GLN A O 1
ATOM 801 N N . ASN A 1 91 ? 35.789 15.208 6.357 1.00 93.75 91 ASN A N 1
ATOM 802 C CA . ASN A 1 91 ? 36.112 16.519 5.795 1.00 93.75 91 ASN A CA 1
ATOM 803 C C . ASN A 1 91 ? 37.550 16.948 6.118 1.00 93.75 91 ASN A C 1
ATOM 805 O O . ASN A 1 91 ? 38.232 17.468 5.233 1.00 93.75 91 ASN A O 1
ATOM 809 N N . LYS A 1 92 ? 38.049 16.674 7.333 1.00 97.69 92 LYS A N 1
ATOM 810 C CA . LYS A 1 92 ? 39.460 16.921 7.686 1.00 97.69 92 LYS A CA 1
ATOM 811 C C . LYS A 1 92 ? 40.415 16.107 6.812 1.00 97.69 92 LYS A C 1
ATOM 813 O O . LYS A 1 92 ? 41.390 16.662 6.312 1.00 97.69 92 LYS A O 1
ATOM 818 N N . ILE A 1 93 ? 40.128 14.821 6.587 1.00 96.81 93 ILE A N 1
ATOM 819 C CA . ILE A 1 93 ? 40.949 13.959 5.716 1.00 96.81 93 ILE A CA 1
ATOM 820 C C . ILE A 1 93 ? 40.970 14.514 4.286 1.00 96.81 93 ILE A C 1
ATOM 822 O O . ILE A 1 93 ? 42.037 14.637 3.687 1.00 96.81 93 ILE A O 1
ATOM 826 N N . ILE A 1 94 ? 39.811 14.913 3.751 1.00 94.69 94 ILE A N 1
ATOM 827 C CA . ILE A 1 94 ? 39.712 15.507 2.409 1.00 94.69 94 ILE A CA 1
ATOM 828 C C . ILE A 1 94 ? 40.550 16.789 2.316 1.00 94.69 94 ILE A C 1
ATOM 830 O O . ILE A 1 94 ? 41.288 16.964 1.346 1.00 94.69 94 ILE A O 1
ATOM 834 N N . GLN A 1 95 ? 40.473 17.670 3.318 1.00 96.56 95 GLN A N 1
ATOM 835 C CA . GLN A 1 95 ? 41.277 18.897 3.364 1.00 96.56 95 GLN A CA 1
ATOM 836 C C . GLN A 1 95 ? 42.784 18.598 3.403 1.00 96.56 95 GLN A C 1
ATOM 838 O O . GLN A 1 95 ? 43.544 19.211 2.655 1.00 96.56 95 GLN A O 1
ATOM 843 N N . GLN A 1 96 ? 43.219 17.613 4.196 1.00 97.19 96 GLN A N 1
ATOM 844 C CA . GLN A 1 96 ? 44.623 17.186 4.238 1.00 97.19 96 GLN A CA 1
ATOM 845 C C . GLN A 1 96 ? 45.105 16.629 2.889 1.00 97.19 96 GLN A C 1
ATOM 847 O O . GLN A 1 96 ? 46.202 16.962 2.443 1.00 97.19 96 GLN A O 1
ATOM 852 N N . CYS A 1 97 ? 44.285 15.824 2.204 1.00 94.88 97 CYS A N 1
ATOM 853 C CA . CYS A 1 97 ? 44.621 15.303 0.876 1.00 94.88 97 CYS A CA 1
ATOM 854 C C . CYS A 1 97 ? 44.758 16.415 -0.176 1.00 94.88 97 CYS A C 1
ATOM 856 O O . CYS A 1 97 ? 45.626 16.322 -1.048 1.00 94.88 97 CYS A O 1
ATOM 858 N N . LYS A 1 98 ? 43.930 17.468 -0.098 1.00 95.69 98 LYS A N 1
ATOM 859 C CA . LYS A 1 98 ? 44.033 18.630 -0.995 1.00 95.69 98 LYS A CA 1
ATOM 860 C C . LYS A 1 98 ? 45.369 19.357 -0.817 1.00 95.69 98 LYS A C 1
ATOM 862 O O . LYS A 1 98 ? 46.090 19.505 -1.799 1.00 95.69 98 LYS A O 1
ATOM 867 N N . LEU A 1 99 ? 45.748 19.671 0.425 1.00 96.12 99 LEU A N 1
ATOM 868 C CA . LEU A 1 99 ? 47.023 20.336 0.738 1.00 96.12 99 LEU A CA 1
ATOM 869 C C . LEU A 1 99 ? 48.237 19.540 0.228 1.00 96.12 99 LEU A C 1
ATOM 871 O O . LEU A 1 99 ? 49.101 20.082 -0.453 1.00 96.12 99 LEU A O 1
ATOM 875 N N . GLN A 1 100 ? 48.265 18.222 0.457 1.00 94.75 100 GLN A N 1
ATOM 876 C CA . GLN A 1 100 ? 49.351 17.363 -0.044 1.00 94.75 100 GLN A CA 1
ATOM 877 C C . GLN A 1 100 ? 49.432 17.309 -1.577 1.00 94.75 100 GLN A C 1
ATOM 879 O O . GLN A 1 100 ? 50.493 17.026 -2.138 1.00 94.75 100 GLN A O 1
ATOM 884 N N . THR A 1 101 ? 48.310 17.513 -2.268 1.00 93.38 101 THR A N 1
ATOM 885 C CA . THR A 1 101 ? 48.268 17.521 -3.735 1.00 93.38 101 THR A CA 1
ATOM 886 C C . THR A 1 101 ? 48.840 18.825 -4.287 1.00 93.38 101 THR A C 1
ATOM 888 O O . THR A 1 101 ? 49.564 18.794 -5.281 1.00 93.38 101 THR A O 1
ATOM 891 N N . GLU A 1 102 ? 48.565 19.950 -3.629 1.00 94.19 102 GLU A N 1
ATOM 892 C CA . GLU A 1 102 ? 49.118 21.264 -3.978 1.00 94.19 102 GLU A CA 1
ATOM 893 C C . GLU A 1 102 ? 50.639 21.303 -3.762 1.00 94.19 102 GLU A C 1
ATOM 895 O O . GLU A 1 102 ? 51.372 21.629 -4.696 1.00 94.19 102 GLU A O 1
ATOM 900 N N . GLU A 1 103 ? 51.135 20.812 -2.619 1.00 93.00 103 GLU A N 1
ATOM 901 C CA . GLU A 1 103 ? 52.582 20.718 -2.341 1.00 93.00 103 GLU A CA 1
ATOM 902 C C . GLU A 1 103 ? 53.349 19.865 -3.372 1.00 93.00 103 GLU A C 1
ATOM 904 O O . GLU A 1 103 ? 54.525 20.105 -3.652 1.00 93.00 103 GLU A O 1
ATOM 909 N N . LYS A 1 104 ? 52.706 18.835 -3.940 1.00 89.62 104 LYS A N 1
ATOM 910 C CA . LYS A 1 104 ? 53.308 18.000 -4.995 1.00 89.62 104 LYS A CA 1
ATOM 911 C C . LYS A 1 104 ? 53.350 18.708 -6.346 1.00 89.62 104 LYS A C 1
ATOM 913 O O . LYS A 1 104 ? 54.301 18.495 -7.095 1.00 89.62 104 LYS A O 1
ATOM 918 N N . LYS A 1 105 ? 52.349 19.536 -6.663 1.00 87.25 105 LYS A N 1
ATOM 919 C CA . LYS A 1 105 ? 52.335 20.323 -7.905 1.00 87.25 105 LYS A CA 1
ATOM 920 C C . LYS A 1 105 ? 53.461 21.358 -7.914 1.00 87.25 105 LYS A C 1
ATOM 922 O O . LYS A 1 105 ? 54.152 21.458 -8.920 1.00 87.25 105 LYS A O 1
ATOM 927 N N . GLU A 1 106 ? 53.704 22.036 -6.792 1.00 82.75 106 GLU A N 1
ATOM 928 C CA . GLU A 1 106 ? 54.791 23.024 -6.673 1.00 82.75 106 GLU A CA 1
ATOM 929 C C . GLU A 1 106 ? 56.195 22.407 -6.785 1.00 82.75 106 GLU A C 1
ATOM 931 O O . GLU A 1 106 ? 57.121 23.048 -7.276 1.00 82.75 106 GLU A O 1
ATOM 936 N N . LYS A 1 107 ? 56.376 21.150 -6.358 1.00 81.19 107 LYS A N 1
ATOM 937 C CA . LYS A 1 107 ? 57.668 20.453 -6.488 1.00 81.19 107 LYS A CA 1
ATOM 938 C C . LYS A 1 107 ? 57.957 19.979 -7.911 1.00 81.19 107 LYS A C 1
ATOM 940 O O . LYS A 1 107 ? 59.121 19.940 -8.292 1.00 81.19 107 LYS A O 1
ATOM 945 N N . ASN A 1 108 ? 56.924 19.645 -8.683 1.00 74.00 108 ASN A N 1
ATOM 946 C CA . ASN A 1 108 ? 57.084 19.129 -10.044 1.00 74.00 108 ASN A CA 1
ATOM 947 C C . ASN A 1 108 ? 57.225 20.234 -11.105 1.00 74.00 108 ASN A C 1
ATOM 949 O O . ASN A 1 108 ? 57.712 19.950 -12.190 1.00 74.00 108 ASN A O 1
ATOM 953 N N . SER A 1 109 ? 56.862 21.486 -10.813 1.00 63.03 109 SER A N 1
ATOM 954 C CA . SER A 1 109 ? 57.023 22.608 -11.753 1.00 63.03 109 SER A CA 1
ATOM 955 C C . SER A 1 109 ? 58.456 23.155 -11.861 1.00 63.03 109 SER A C 1
ATOM 957 O O . SER A 1 109 ? 58.656 24.189 -12.490 1.00 63.03 109 SER A O 1
ATOM 959 N N . ASN A 1 110 ? 59.448 22.505 -11.241 1.00 58.81 110 ASN A N 1
ATOM 960 C CA . ASN A 1 110 ? 60.860 22.905 -11.307 1.00 58.81 110 ASN A CA 1
ATOM 961 C C . ASN A 1 110 ? 61.726 22.001 -12.210 1.00 58.81 110 ASN A C 1
ATOM 963 O O . ASN A 1 110 ? 62.923 22.252 -12.299 1.00 58.81 110 ASN A O 1
ATOM 967 N N . ASP A 1 111 ? 61.144 20.995 -12.876 1.00 55.50 111 ASP A N 1
ATOM 968 C CA . ASP A 1 111 ? 61.872 19.987 -13.674 1.00 55.50 111 ASP A CA 1
ATOM 969 C C . ASP A 1 111 ? 61.375 19.894 -15.136 1.00 55.50 111 ASP A C 1
ATOM 971 O O . ASP A 1 111 ? 61.421 18.834 -15.753 1.00 55.50 111 ASP A O 1
ATOM 975 N N . ASP A 1 112 ? 60.930 21.009 -15.726 1.00 49.97 112 ASP A N 1
ATOM 976 C CA . ASP A 1 112 ? 60.696 21.086 -17.175 1.00 49.97 112 ASP A CA 1
ATOM 977 C C . ASP A 1 112 ? 61.979 21.549 -17.889 1.00 49.97 112 ASP A C 1
ATOM 979 O O . ASP A 1 112 ? 62.191 22.739 -18.131 1.00 49.97 112 ASP A O 1
ATOM 983 N N . ASN A 1 113 ? 62.834 20.581 -18.232 1.00 49.38 113 ASN A N 1
ATOM 984 C CA . ASN A 1 113 ? 63.673 20.638 -19.429 1.00 49.38 113 ASN A CA 1
ATOM 985 C C . ASN A 1 113 ? 63.480 19.343 -20.232 1.00 49.38 113 ASN A C 1
ATOM 987 O O . ASN A 1 113 ? 63.709 18.248 -19.723 1.00 49.38 113 ASN A O 1
ATOM 991 N N . ASP A 1 114 ? 63.135 19.563 -21.498 1.00 49.88 114 ASP A N 1
ATOM 992 C CA . ASP A 1 114 ? 63.265 18.703 -22.672 1.00 49.88 114 ASP A CA 1
ATOM 993 C C . ASP A 1 114 ? 62.334 17.487 -22.850 1.00 49.88 114 ASP A C 1
ATOM 995 O O . ASP A 1 114 ? 62.349 16.512 -22.107 1.00 49.88 114 ASP A O 1
ATOM 999 N N . ASP A 1 115 ? 61.595 17.590 -23.963 1.00 53.69 115 ASP A N 1
ATOM 1000 C CA . ASP A 1 115 ? 61.203 16.549 -24.914 1.00 53.69 115 ASP A CA 1
ATOM 1001 C C . ASP A 1 115 ? 60.433 15.320 -24.393 1.00 53.69 115 ASP A C 1
ATOM 1003 O O . ASP A 1 115 ? 60.949 14.433 -23.724 1.00 53.69 115 ASP A O 1
ATOM 1007 N N . ASP A 1 116 ? 59.194 15.140 -24.850 1.00 46.28 116 ASP A N 1
ATOM 1008 C CA . ASP A 1 116 ? 58.949 14.453 -26.126 1.00 46.28 116 ASP A CA 1
ATOM 1009 C C . ASP A 1 116 ? 57.463 14.069 -26.258 1.00 46.28 116 ASP A C 1
ATOM 1011 O O . ASP A 1 116 ? 56.732 13.758 -25.312 1.00 46.28 116 ASP A O 1
ATOM 1015 N N . ASP A 1 117 ? 57.025 14.114 -27.500 1.00 53.41 117 ASP A N 1
ATOM 1016 C CA . ASP A 1 117 ? 55.662 14.075 -27.985 1.00 53.41 117 ASP A CA 1
ATOM 1017 C C . ASP A 1 117 ? 55.193 12.615 -28.127 1.00 53.41 117 ASP A C 1
ATOM 1019 O O . ASP A 1 117 ? 55.408 11.984 -29.159 1.00 53.41 117 ASP A O 1
ATOM 1023 N N . THR A 1 118 ? 54.538 12.023 -27.115 1.00 46.69 118 THR A N 1
ATOM 1024 C CA . THR A 1 118 ? 53.816 10.745 -27.315 1.00 46.69 118 THR A CA 1
ATOM 1025 C C . THR A 1 118 ? 52.444 10.666 -26.641 1.00 46.69 118 THR A C 1
ATOM 1027 O O . THR A 1 118 ? 52.221 10.255 -25.505 1.00 46.69 118 THR A O 1
ATOM 1030 N N . ASN A 1 119 ? 51.480 11.006 -27.485 1.00 49.16 119 ASN A N 1
ATOM 1031 C CA . ASN A 1 119 ? 50.060 10.699 -27.487 1.00 49.16 119 ASN A CA 1
ATOM 1032 C C . ASN A 1 119 ? 49.706 9.266 -26.999 1.00 49.16 119 ASN A C 1
ATOM 1034 O O . ASN A 1 119 ? 49.751 8.305 -27.768 1.00 49.16 119 ASN A O 1
ATOM 1038 N N . SER A 1 120 ? 49.233 9.121 -25.753 1.00 39.47 120 SER A N 1
ATOM 1039 C CA . SER A 1 120 ? 48.365 7.998 -25.361 1.00 39.47 120 SER A CA 1
ATOM 1040 C C . SER A 1 120 ? 47.186 8.486 -24.507 1.00 39.47 120 SER A C 1
ATOM 1042 O O . SER A 1 120 ? 47.284 8.801 -23.322 1.00 39.47 120 SER A O 1
ATOM 1044 N N . ARG A 1 121 ? 46.024 8.610 -25.157 1.00 40.72 121 ARG A N 1
ATOM 1045 C CA . ARG A 1 121 ? 44.737 8.903 -24.518 1.00 40.72 121 ARG A CA 1
ATOM 1046 C C . ARG A 1 121 ? 44.129 7.607 -23.981 1.00 40.72 121 ARG A C 1
ATOM 1048 O O . ARG A 1 121 ? 43.425 6.906 -24.702 1.00 40.72 121 ARG A O 1
ATOM 1055 N N . PHE A 1 122 ? 44.314 7.356 -22.691 1.00 36.75 122 PHE A N 1
ATOM 1056 C CA . PHE A 1 122 ? 43.328 6.652 -21.868 1.00 36.75 122 PHE A CA 1
ATOM 1057 C C . PHE A 1 122 ? 42.897 7.591 -20.739 1.00 36.75 122 PHE A C 1
ATOM 1059 O O . PHE A 1 122 ? 43.454 7.598 -19.648 1.00 36.75 122 PHE A O 1
ATOM 1066 N N . ALA A 1 123 ? 41.903 8.427 -21.039 1.00 31.62 123 ALA A N 1
ATOM 1067 C CA . ALA A 1 123 ? 41.258 9.294 -20.066 1.00 31.62 123 ALA A CA 1
ATOM 1068 C C . ALA A 1 123 ? 40.009 8.590 -19.520 1.00 31.62 123 ALA A C 1
ATOM 1070 O O . ALA A 1 123 ? 38.973 8.536 -20.181 1.00 31.62 123 ALA A O 1
ATOM 1071 N N . VAL A 1 124 ? 40.101 8.067 -18.298 1.00 38.50 124 VAL A N 1
ATOM 1072 C CA . VAL A 1 124 ? 38.941 8.013 -17.402 1.00 38.50 124 VAL A CA 1
ATOM 1073 C C . VAL A 1 124 ? 39.014 9.286 -16.571 1.00 38.50 124 VAL A C 1
ATOM 1075 O O . VAL A 1 124 ? 39.605 9.317 -15.498 1.00 38.50 124 VAL A O 1
ATOM 1078 N N . THR A 1 125 ? 38.476 10.371 -17.120 1.00 28.44 125 THR A N 1
ATOM 1079 C CA . THR A 1 125 ? 38.311 11.636 -16.409 1.00 28.44 125 THR A CA 1
ATOM 1080 C C . THR A 1 125 ? 37.066 11.559 -15.532 1.00 28.44 125 THR A C 1
ATOM 1082 O O . THR A 1 125 ? 35.936 11.533 -16.019 1.00 28.44 125 THR A O 1
ATOM 1085 N N . TYR A 1 126 ? 37.270 11.548 -14.216 1.00 40.47 126 TYR A N 1
ATOM 1086 C CA . TYR A 1 126 ? 36.311 12.160 -13.305 1.00 40.47 126 TYR A CA 1
ATOM 1087 C C . TYR A 1 126 ? 36.583 13.662 -13.338 1.00 40.47 126 TYR A C 1
ATOM 1089 O O . TYR A 1 126 ? 37.463 14.146 -12.637 1.00 40.47 126 TYR A O 1
ATOM 1097 N N . ASN A 1 127 ? 35.846 14.390 -14.175 1.00 33.22 127 ASN A N 1
ATOM 1098 C CA . ASN A 1 127 ? 35.784 15.841 -14.051 1.00 33.22 127 ASN A CA 1
ATOM 1099 C C . ASN A 1 127 ? 34.851 16.159 -12.881 1.00 33.22 127 ASN A C 1
ATOM 1101 O O . ASN A 1 127 ? 33.627 16.177 -13.031 1.00 33.22 127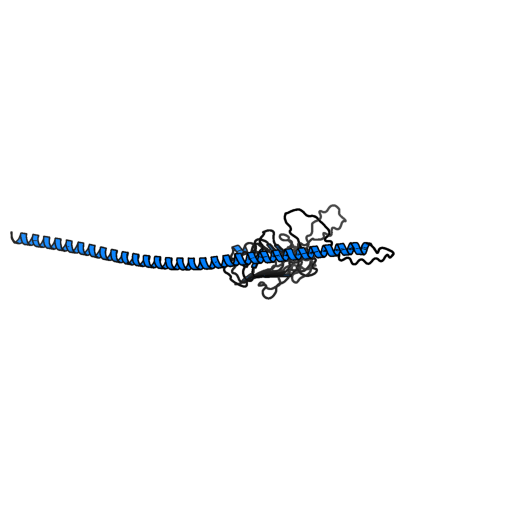 ASN A O 1
ATOM 1105 N N . SER A 1 128 ? 35.444 16.354 -11.710 1.00 45.50 128 SER A N 1
ATOM 1106 C CA . SER A 1 128 ? 34.870 17.155 -10.634 1.00 45.50 128 SER A CA 1
ATOM 1107 C C . SER A 1 128 ? 35.682 18.442 -10.545 1.00 45.50 128 SER A C 1
ATOM 1109 O O . SER A 1 128 ? 36.425 18.626 -9.588 1.00 45.50 128 SER A O 1
ATOM 1111 N N . ASP A 1 129 ? 35.562 19.281 -11.569 1.00 38.47 129 ASP A N 1
ATOM 1112 C CA . ASP A 1 129 ? 36.050 20.652 -11.506 1.00 38.47 129 ASP A CA 1
ATOM 1113 C C . ASP A 1 129 ? 34.837 21.567 -11.352 1.00 38.47 129 ASP A C 1
ATOM 1115 O O . ASP A 1 129 ? 33.917 21.552 -12.174 1.00 38.47 129 ASP A O 1
ATOM 1119 N N . ASP A 1 130 ? 34.841 22.261 -10.219 1.00 47.22 130 ASP A N 1
ATOM 1120 C CA . ASP A 1 130 ? 34.346 23.613 -9.996 1.00 47.22 130 ASP A CA 1
ATOM 1121 C C . ASP A 1 130 ? 33.062 24.014 -10.724 1.00 47.22 130 ASP A C 1
ATOM 1123 O O . ASP A 1 130 ? 33.042 24.568 -11.823 1.00 47.22 130 ASP A O 1
ATOM 1127 N N . SER A 1 131 ? 31.959 23.845 -10.004 1.00 34.88 131 SER A N 1
ATOM 1128 C CA . SER A 1 131 ? 30.878 24.815 -10.072 1.00 34.88 131 SER A CA 1
ATOM 1129 C C . SER A 1 131 ? 30.513 25.200 -8.648 1.00 34.88 131 SER A C 1
ATOM 1131 O O . SER A 1 131 ? 29.921 24.391 -7.924 1.00 34.88 131 SER A O 1
ATOM 1133 N N . ASP A 1 132 ? 30.864 26.424 -8.266 1.00 42.62 132 ASP A N 1
ATOM 1134 C CA . ASP A 1 132 ? 30.198 27.149 -7.194 1.00 42.62 132 ASP A CA 1
ATOM 1135 C C . ASP A 1 132 ? 28.696 27.149 -7.497 1.00 42.62 132 ASP A C 1
ATOM 1137 O O . ASP A 1 132 ? 28.204 27.865 -8.370 1.00 42.62 132 ASP A O 1
ATOM 1141 N N . ILE A 1 133 ? 27.964 26.266 -6.824 1.00 35.94 133 ILE A N 1
ATOM 1142 C CA . ILE A 1 133 ? 26.506 26.295 -6.772 1.00 35.94 133 ILE A CA 1
ATOM 1143 C C . ILE A 1 133 ? 26.162 26.670 -5.339 1.00 35.94 133 ILE A C 1
ATOM 1145 O O . ILE A 1 133 ? 25.807 25.836 -4.507 1.00 35.94 133 ILE A O 1
ATOM 1149 N N . GLU A 1 134 ? 26.289 27.963 -5.058 1.00 43.31 134 GLU A N 1
ATOM 1150 C CA . GLU A 1 134 ? 25.368 28.612 -4.141 1.00 43.31 134 GLU A CA 1
ATOM 1151 C C . GLU A 1 134 ? 23.998 28.600 -4.820 1.00 43.31 134 GLU A C 1
ATOM 1153 O O . GLU A 1 134 ? 23.751 29.353 -5.758 1.00 43.31 134 GLU A O 1
ATOM 1158 N N . ASN A 1 135 ? 23.149 27.657 -4.421 1.00 38.19 135 ASN A N 1
ATOM 1159 C CA . ASN A 1 135 ? 21.705 27.843 -4.314 1.00 38.19 135 ASN A CA 1
ATOM 1160 C C . ASN A 1 135 ? 21.132 26.664 -3.520 1.00 38.19 135 ASN A C 1
ATOM 1162 O O . ASN A 1 135 ? 21.085 25.522 -3.988 1.00 38.19 135 ASN A O 1
ATOM 1166 N N . GLU A 1 136 ? 20.713 26.968 -2.292 1.00 51.28 136 GLU A N 1
ATOM 1167 C CA . GLU A 1 136 ? 19.661 26.241 -1.590 1.00 51.28 136 GLU A CA 1
ATOM 1168 C C . GLU A 1 136 ? 18.433 26.202 -2.504 1.00 51.28 136 GLU A C 1
ATOM 1170 O O . GLU A 1 136 ? 17.787 27.220 -2.708 1.00 51.28 136 GLU A O 1
ATOM 1175 N N . ASP A 1 137 ? 18.191 25.068 -3.160 1.00 50.53 137 ASP A N 1
ATOM 1176 C CA . ASP A 1 137 ? 16.888 24.397 -3.220 1.00 50.53 137 ASP A CA 1
ATOM 1177 C C . ASP A 1 137 ? 16.921 23.254 -4.257 1.00 50.53 137 ASP A C 1
ATOM 1179 O O . ASP A 1 137 ? 17.212 23.433 -5.437 1.00 50.53 137 ASP A O 1
ATOM 1183 N N . ASP A 1 138 ? 16.588 22.049 -3.785 1.00 53.38 138 ASP A N 1
ATOM 1184 C CA . ASP A 1 138 ? 16.264 20.842 -4.565 1.00 53.38 138 ASP A CA 1
ATOM 1185 C C . ASP A 1 138 ? 17.419 20.077 -5.265 1.00 53.38 138 ASP A C 1
ATOM 1187 O O . ASP A 1 138 ? 17.461 19.868 -6.481 1.00 53.38 138 ASP A O 1
ATOM 1191 N N . VAL A 1 139 ? 18.344 19.527 -4.465 1.00 40.22 139 VAL A N 1
ATOM 1192 C CA . VAL A 1 139 ? 19.322 18.519 -4.923 1.00 40.22 139 VAL A CA 1
ATOM 1193 C C . VAL A 1 139 ? 18.647 17.150 -5.084 1.00 40.22 139 VAL A C 1
ATOM 1195 O O . VAL A 1 139 ? 18.795 16.249 -4.258 1.00 40.22 139 VAL A O 1
ATOM 1198 N N . THR A 1 140 ? 17.953 16.932 -6.198 1.00 40.91 140 THR A N 1
ATOM 1199 C CA . THR A 1 140 ? 17.653 15.572 -6.673 1.00 40.91 140 THR A CA 1
ATOM 1200 C C . THR A 1 140 ? 18.748 15.100 -7.635 1.00 40.91 140 THR A C 1
ATOM 1202 O O . THR A 1 140 ? 18.605 15.119 -8.858 1.00 40.91 140 THR A O 1
ATOM 1205 N N . LYS A 1 141 ? 19.880 14.632 -7.084 1.00 45.75 141 LYS A N 1
ATOM 1206 C CA . LYS A 1 141 ? 20.935 13.945 -7.857 1.00 45.75 141 LYS A CA 1
ATOM 1207 C C . LYS A 1 141 ? 20.370 12.663 -8.489 1.00 45.75 141 LYS A C 1
ATOM 1209 O O . LYS A 1 141 ? 20.278 11.619 -7.847 1.00 45.75 141 LYS A O 1
ATOM 1214 N N . LYS A 1 142 ? 20.010 12.721 -9.775 1.00 45.34 142 LYS A N 1
ATOM 1215 C CA . LYS A 1 142 ? 19.672 11.537 -10.581 1.00 45.34 142 LYS A CA 1
ATOM 1216 C C . LYS A 1 142 ? 20.954 10.801 -10.974 1.00 45.34 142 LYS A C 1
ATOM 1218 O O . LYS A 1 142 ? 21.619 11.174 -11.938 1.00 45.34 142 LYS A O 1
ATOM 1223 N N . ILE A 1 143 ? 21.287 9.733 -10.254 1.00 43.12 143 ILE A N 1
ATOM 1224 C CA . ILE A 1 143 ? 22.358 8.809 -10.648 1.00 43.12 143 ILE A CA 1
ATOM 1225 C C . ILE A 1 143 ? 21.880 8.027 -11.879 1.00 43.12 143 ILE A C 1
ATOM 1227 O O . ILE A 1 143 ? 21.027 7.146 -11.783 1.00 43.12 143 ILE A O 1
ATOM 1231 N N . LYS A 1 144 ? 22.410 8.362 -13.059 1.00 42.47 144 LYS A N 1
ATOM 1232 C CA . LYS A 1 144 ? 22.102 7.660 -14.312 1.00 42.47 144 LYS A CA 1
ATOM 1233 C C . LYS A 1 144 ? 23.129 6.554 -14.547 1.00 42.47 144 LYS A C 1
ATOM 1235 O O . LYS A 1 144 ? 24.151 6.777 -15.190 1.00 42.47 144 LYS A O 1
ATOM 1240 N N . ILE A 1 145 ? 22.853 5.356 -14.040 1.00 44.38 145 ILE A N 1
ATOM 1241 C CA . ILE A 1 145 ? 23.686 4.177 -14.304 1.00 44.38 145 ILE A CA 1
ATOM 1242 C C . ILE A 1 145 ? 23.393 3.696 -15.735 1.00 44.38 145 ILE A C 1
ATOM 1244 O O . ILE A 1 145 ? 22.265 3.322 -16.053 1.00 44.38 145 ILE A O 1
ATOM 1248 N N . ARG A 1 146 ? 24.388 3.732 -16.631 1.00 41.88 146 ARG A N 1
ATOM 1249 C CA . ARG A 1 146 ? 24.291 3.098 -17.958 1.00 41.88 146 ARG A CA 1
ATOM 1250 C C . ARG A 1 146 ? 24.519 1.598 -17.795 1.00 41.88 146 ARG A C 1
ATOM 1252 O O . ARG A 1 146 ? 25.635 1.124 -17.973 1.00 41.88 146 ARG A O 1
ATOM 1259 N N . VAL A 1 147 ? 23.477 0.859 -17.435 1.00 47.03 147 VAL A N 1
ATOM 1260 C CA . VAL A 1 147 ? 23.565 -0.601 -17.336 1.00 47.03 147 VAL A CA 1
ATOM 1261 C C . VAL A 1 147 ? 23.195 -1.211 -18.689 1.00 47.03 147 VAL A C 1
ATOM 1263 O O . VAL A 1 147 ? 22.120 -0.941 -19.218 1.00 47.03 147 VAL A O 1
ATOM 1266 N N . LYS A 1 148 ? 24.080 -2.038 -19.261 1.00 59.03 148 LYS A N 1
ATOM 1267 C CA . LYS A 1 148 ? 23.705 -3.006 -20.314 1.00 59.03 148 LYS A CA 1
ATOM 1268 C C . LYS A 1 148 ? 22.907 -4.189 -19.739 1.00 59.03 148 LYS A C 1
ATOM 1270 O O . LYS A 1 148 ? 22.461 -5.048 -20.490 1.00 59.03 148 LYS A O 1
ATOM 1275 N N . GLU A 1 149 ? 22.761 -4.240 -18.421 1.00 81.38 149 GLU A N 1
ATOM 1276 C CA . GLU A 1 149 ? 22.139 -5.327 -17.678 1.00 81.38 149 GLU A CA 1
ATOM 1277 C C . GLU A 1 149 ? 20.715 -4.948 -17.274 1.00 81.38 149 GLU A C 1
ATOM 1279 O O . GLU A 1 149 ? 20.391 -3.779 -17.054 1.00 81.38 149 GLU A O 1
ATOM 1284 N N . LEU A 1 150 ? 19.858 -5.961 -17.186 1.00 89.75 150 LEU A N 1
ATOM 1285 C CA . LEU A 1 150 ? 18.477 -5.810 -16.754 1.00 89.75 150 LEU A CA 1
ATOM 1286 C C . LEU A 1 150 ? 18.445 -5.288 -15.306 1.00 89.75 150 LEU A C 1
ATOM 1288 O O . LEU A 1 150 ? 19.106 -5.830 -14.421 1.00 89.75 150 LEU A O 1
ATOM 1292 N N . GLY A 1 151 ? 17.654 -4.251 -15.050 1.00 93.75 151 GLY A N 1
ATOM 1293 C CA . GLY A 1 151 ? 17.546 -3.603 -13.749 1.00 93.75 151 GLY A CA 1
ATOM 1294 C C . GLY A 1 151 ? 16.843 -4.491 -12.734 1.00 93.75 151 GLY A C 1
ATOM 1295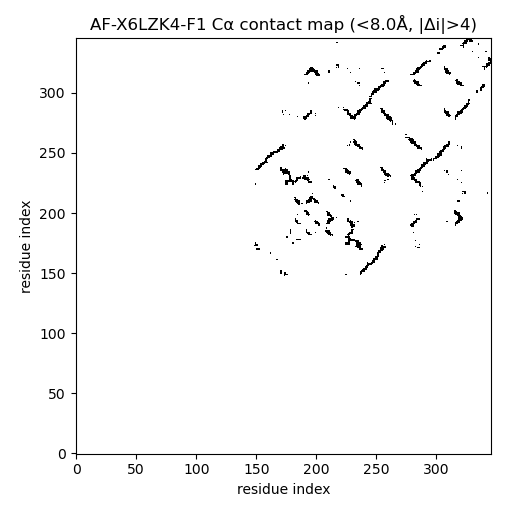 O O . GLY A 1 151 ? 15.642 -4.752 -12.844 1.00 93.75 151 GLY A O 1
ATOM 1296 N N . TYR A 1 152 ? 17.595 -4.926 -11.727 1.00 95.38 152 TYR A N 1
ATOM 1297 C CA . TYR A 1 152 ? 17.085 -5.635 -10.564 1.00 95.38 152 TYR A CA 1
ATOM 1298 C C . TYR A 1 152 ? 17.548 -4.939 -9.287 1.00 95.38 152 TYR A C 1
ATOM 1300 O O . TYR A 1 152 ? 18.726 -4.965 -8.938 1.00 95.38 152 TYR A O 1
ATOM 1308 N N . LEU A 1 153 ? 16.602 -4.326 -8.581 1.00 95.12 153 LEU A N 1
ATOM 1309 C CA . LEU A 1 153 ? 16.844 -3.672 -7.307 1.00 95.12 153 LEU A CA 1
ATOM 1310 C C . LEU A 1 153 ? 16.304 -4.530 -6.169 1.00 95.12 153 LEU A C 1
ATOM 1312 O O . LEU A 1 153 ? 15.121 -4.873 -6.138 1.00 95.12 153 LEU A O 1
ATOM 1316 N N . LYS A 1 154 ? 17.162 -4.822 -5.193 1.00 95.94 154 LYS A N 1
ATOM 1317 C CA . LYS A 1 154 ? 16.784 -5.517 -3.967 1.00 95.94 154 LYS A CA 1
ATOM 1318 C C . LYS A 1 154 ? 17.150 -4.687 -2.749 1.00 95.94 154 LYS A C 1
ATOM 1320 O O . LYS A 1 154 ? 18.323 -4.412 -2.526 1.00 95.94 154 LYS A O 1
ATOM 1325 N N . ILE A 1 155 ? 16.152 -4.346 -1.942 1.00 94.56 155 ILE A N 1
ATOM 1326 C CA . ILE A 1 155 ? 16.331 -3.621 -0.683 1.00 94.56 155 ILE A CA 1
ATOM 1327 C C . ILE A 1 155 ? 15.901 -4.539 0.457 1.00 94.56 155 ILE A C 1
ATOM 1329 O O . ILE A 1 155 ? 14.803 -5.100 0.438 1.00 94.56 155 ILE A O 1
ATOM 1333 N N . LYS A 1 156 ? 16.782 -4.688 1.447 1.00 96.12 156 LYS A N 1
ATOM 1334 C CA . LYS A 1 156 ? 16.482 -5.319 2.732 1.00 96.12 156 LYS A CA 1
ATOM 1335 C C . LYS A 1 156 ? 16.667 -4.276 3.823 1.00 96.12 156 LYS A C 1
ATOM 1337 O O . LYS A 1 156 ? 17.730 -3.666 3.878 1.00 96.12 156 LYS A O 1
ATOM 1342 N N . SER A 1 157 ? 15.653 -4.054 4.647 1.00 95.06 157 SER A N 1
ATOM 1343 C CA . SER A 1 157 ? 15.726 -3.086 5.743 1.00 95.06 157 SER A CA 1
ATOM 1344 C C . SER A 1 157 ? 14.732 -3.441 6.842 1.00 95.06 157 SER A C 1
ATOM 1346 O O . SER A 1 157 ? 13.741 -4.122 6.586 1.00 95.06 157 SER A O 1
ATOM 1348 N N . SER A 1 158 ? 14.949 -2.935 8.053 1.00 95.00 158 SER A N 1
ATOM 1349 C CA . SER A 1 158 ? 13.933 -3.009 9.102 1.00 95.00 158 SER A CA 1
ATOM 1350 C C . SER A 1 158 ? 12.761 -2.070 8.805 1.00 95.00 158 SER A C 1
ATOM 1352 O O . SER A 1 158 ? 11.601 -2.463 8.910 1.00 95.00 158 SER A O 1
ATOM 1354 N N . HIS A 1 159 ? 13.071 -0.858 8.344 1.00 94.50 159 HIS A N 1
ATOM 1355 C CA . HIS A 1 159 ? 12.108 0.188 8.018 1.00 94.50 159 HIS A CA 1
ATOM 1356 C C . HIS A 1 159 ? 12.432 0.794 6.654 1.00 94.50 159 HIS A C 1
ATOM 1358 O O . HIS A 1 159 ? 13.603 0.974 6.305 1.00 94.50 159 HIS A O 1
ATOM 1364 N N . LEU A 1 160 ? 11.402 1.144 5.888 1.00 96.38 160 LEU A N 1
ATOM 1365 C CA . LEU A 1 160 ? 11.561 1.906 4.652 1.00 96.38 160 LEU A CA 1
ATOM 1366 C C . LEU A 1 160 ? 10.580 3.071 4.636 1.00 96.38 160 LEU A C 1
ATOM 1368 O O . LEU A 1 160 ? 9.368 2.862 4.647 1.00 96.38 160 LEU A O 1
ATOM 1372 N N . TRP A 1 161 ? 11.115 4.291 4.565 1.00 97.38 161 TRP A N 1
ATOM 1373 C CA . TRP A 1 161 ? 10.322 5.511 4.487 1.00 97.38 161 TRP A CA 1
ATOM 1374 C C . TRP A 1 161 ? 10.622 6.295 3.208 1.00 97.38 161 TRP A C 1
ATOM 1376 O O . TRP A 1 161 ? 11.693 6.877 3.054 1.00 97.38 161 TRP A O 1
ATOM 1386 N N . ILE A 1 162 ? 9.649 6.346 2.299 1.00 95.69 162 ILE A N 1
ATOM 1387 C CA . ILE A 1 162 ? 9.658 7.225 1.126 1.00 95.69 162 ILE A CA 1
ATOM 1388 C C . ILE A 1 162 ? 8.840 8.458 1.500 1.00 95.69 162 ILE A C 1
ATOM 1390 O O . ILE A 1 162 ? 7.615 8.474 1.376 1.00 95.69 162 ILE A O 1
ATOM 1394 N N . LYS A 1 163 ? 9.530 9.459 2.052 1.00 93.06 163 LYS A N 1
ATOM 1395 C CA . LYS A 1 163 ? 8.902 10.601 2.727 1.00 93.06 163 LYS A CA 1
ATOM 1396 C C . LYS A 1 163 ? 8.176 11.552 1.782 1.00 93.06 163 LYS A C 1
ATOM 1398 O O . LYS A 1 163 ? 7.065 11.969 2.096 1.00 93.06 163 LYS A O 1
ATOM 1403 N N . HIS A 1 164 ? 8.816 11.948 0.685 1.00 94.31 164 HIS A N 1
ATOM 1404 C CA . HIS A 1 164 ? 8.296 13.008 -0.172 1.00 94.31 164 HIS A CA 1
ATOM 1405 C C . HIS A 1 164 ? 7.476 12.428 -1.338 1.00 94.31 164 HIS A C 1
ATOM 1407 O O . HIS A 1 164 ? 7.915 11.445 -1.939 1.00 94.31 164 HIS A O 1
ATOM 1413 N N . PRO A 1 165 ? 6.338 13.039 -1.725 1.00 93.50 165 PRO A N 1
ATOM 1414 C CA . PRO A 1 165 ? 5.524 12.554 -2.842 1.00 93.50 165 PRO A CA 1
ATOM 1415 C C . PRO A 1 165 ? 6.245 12.500 -4.196 1.00 93.50 165 PRO A C 1
ATOM 1417 O O . PRO A 1 165 ? 5.872 11.709 -5.058 1.00 93.50 165 PRO A O 1
ATOM 1420 N N . SER A 1 166 ? 7.286 13.320 -4.392 1.00 92.81 166 SER A N 1
ATOM 1421 C CA . SER A 1 166 ? 8.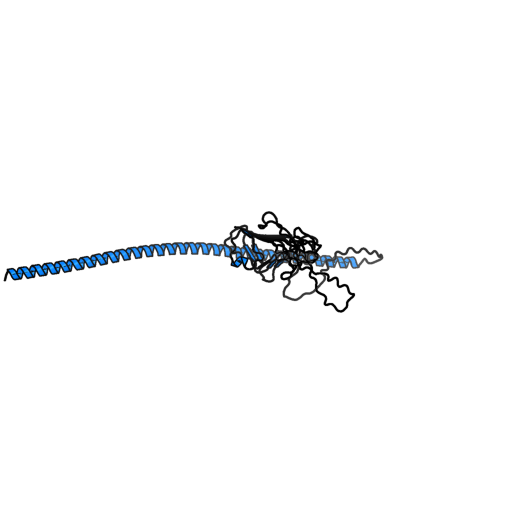122 13.285 -5.605 1.00 92.81 166 SER A CA 1
ATOM 1422 C C . SER A 1 166 ? 9.243 12.238 -5.560 1.00 92.81 166 SER A C 1
ATOM 1424 O O . SER A 1 166 ? 9.861 11.964 -6.590 1.00 92.81 166 SER A O 1
ATOM 1426 N N . SER A 1 167 ? 9.527 11.645 -4.395 1.00 95.62 167 SER A N 1
ATOM 1427 C CA . SER A 1 167 ? 10.540 10.597 -4.274 1.00 95.62 167 SER A CA 1
ATOM 1428 C C . SER A 1 167 ? 10.056 9.311 -4.935 1.00 95.62 167 SER A C 1
ATOM 1430 O O . SER A 1 167 ? 8.880 8.950 -4.848 1.00 95.62 167 SER A O 1
ATOM 1432 N N . SER A 1 168 ? 10.973 8.592 -5.584 1.00 97.12 168 SER A N 1
ATOM 1433 C CA . SER A 1 168 ? 10.628 7.340 -6.247 1.00 97.12 168 SER A CA 1
ATOM 1434 C C . SER A 1 168 ? 11.716 6.276 -6.179 1.00 97.12 168 SER A C 1
ATOM 1436 O O . SER A 1 168 ? 12.908 6.580 -6.160 1.00 97.12 168 SER A O 1
ATOM 1438 N N . ILE A 1 169 ? 11.274 5.017 -6.157 1.00 96.62 169 ILE A N 1
ATOM 1439 C CA . ILE A 1 169 ? 12.088 3.840 -6.463 1.00 96.62 169 ILE A CA 1
ATOM 1440 C C . ILE A 1 169 ? 11.652 3.370 -7.850 1.00 96.62 169 ILE A C 1
ATOM 1442 O O . ILE A 1 169 ? 10.530 2.888 -8.018 1.00 96.62 169 ILE A O 1
ATOM 1446 N N . ASP A 1 170 ? 12.521 3.541 -8.844 1.00 97.62 170 ASP A N 1
ATOM 1447 C CA . ASP A 1 170 ? 12.158 3.386 -10.251 1.00 97.62 170 ASP A CA 1
ATOM 1448 C C . ASP A 1 170 ? 13.075 2.389 -10.971 1.00 97.62 170 ASP A C 1
ATOM 1450 O O . ASP A 1 170 ? 14.285 2.584 -11.069 1.00 97.62 170 ASP A O 1
ATOM 1454 N N . CYS A 1 171 ? 12.481 1.313 -11.484 1.00 97.12 171 CYS A N 1
ATOM 1455 C CA . CYS A 1 171 ? 13.114 0.350 -12.386 1.00 97.12 171 CYS A CA 1
ATOM 1456 C C . CYS A 1 171 ? 12.378 0.274 -13.735 1.00 97.12 171 CYS A C 1
ATOM 1458 O O . CYS A 1 171 ? 12.354 -0.768 -14.393 1.00 97.12 171 CYS A O 1
ATOM 1460 N N . SER A 1 172 ? 11.728 1.356 -14.156 1.00 97.69 172 SER A N 1
ATOM 1461 C CA . SER A 1 172 ? 11.014 1.422 -15.430 1.00 97.69 172 SER A CA 1
ATOM 1462 C C . SER A 1 172 ? 11.971 1.323 -16.615 1.00 97.69 172 SER A C 1
ATOM 1464 O O . SER A 1 172 ? 13.046 1.912 -16.610 1.00 97.69 172 SER A O 1
ATOM 1466 N N . GLN A 1 173 ? 11.552 0.613 -17.663 1.00 96.94 173 GLN A N 1
ATOM 1467 C CA . GLN A 1 173 ? 12.309 0.404 -18.908 1.00 96.94 173 GLN A CA 1
ATOM 1468 C C . GLN A 1 173 ? 13.646 -0.336 -18.738 1.00 96.94 173 GLN A C 1
ATOM 1470 O O . GLN A 1 173 ? 14.435 -0.391 -19.679 1.00 96.94 173 GLN A O 1
ATOM 1475 N N . LEU A 1 174 ? 13.900 -0.912 -17.559 1.00 96.19 174 LEU A N 1
ATOM 1476 C CA . LEU A 1 174 ? 15.103 -1.694 -17.262 1.00 96.19 174 LEU A CA 1
ATOM 1477 C C . LEU A 1 174 ? 14.871 -3.212 -17.394 1.00 96.19 174 LEU A C 1
ATOM 1479 O O . LEU A 1 174 ? 15.634 -4.007 -16.861 1.00 96.19 174 LEU A O 1
ATOM 1483 N N . GLY A 1 175 ? 13.788 -3.635 -18.040 1.00 96.62 175 GLY A N 1
ATOM 1484 C CA . GLY A 1 175 ? 13.516 -5.030 -18.383 1.00 96.62 175 GLY A CA 1
ATOM 1485 C C . GLY A 1 175 ? 14.133 -5.422 -19.721 1.00 96.62 175 GLY A C 1
ATOM 1486 O O . GLY A 1 175 ? 15.090 -4.800 -20.182 1.00 96.62 175 GLY A O 1
ATOM 1487 N N . TYR A 1 176 ? 13.592 -6.468 -20.353 1.00 97.00 176 TYR A N 1
ATOM 1488 C CA . TYR A 1 176 ? 14.105 -6.917 -21.644 1.00 97.00 176 TYR A CA 1
ATOM 1489 C C . TYR A 1 176 ? 14.005 -5.792 -22.688 1.00 97.00 176 TYR A C 1
ATOM 1491 O O . TYR A 1 176 ? 12.976 -5.107 -22.744 1.00 97.00 176 TYR A O 1
ATOM 1499 N N . PRO A 1 177 ? 15.039 -5.602 -23.525 1.00 95.56 177 PRO A N 1
ATOM 1500 C CA . PRO A 1 177 ? 15.002 -4.657 -24.635 1.00 95.56 177 PRO A CA 1
ATOM 1501 C C . PRO A 1 177 ? 13.861 -4.930 -25.623 1.00 95.56 177 PRO A C 1
ATOM 1503 O O . PRO A 1 177 ? 13.218 -5.982 -25.581 1.00 95.56 177 PRO A O 1
ATOM 1506 N N . SER A 1 178 ? 13.650 -3.992 -26.554 1.00 93.56 178 SER A N 1
ATOM 1507 C CA . SER A 1 178 ? 12.797 -4.208 -27.733 1.00 93.56 178 SER A CA 1
ATOM 1508 C C . SER A 1 178 ? 13.082 -5.561 -28.377 1.00 93.56 178 SER A C 1
ATOM 1510 O O . SER A 1 178 ? 14.240 -5.967 -28.480 1.00 93.56 178 SER A O 1
ATOM 1512 N N . ASP A 1 179 ? 12.024 -6.234 -28.825 1.00 93.19 179 ASP A N 1
ATOM 1513 C CA . ASP A 1 179 ? 12.106 -7.518 -29.526 1.00 93.19 179 ASP A CA 1
ATOM 1514 C C . ASP A 1 179 ? 12.724 -8.665 -28.699 1.00 93.19 179 ASP A C 1
ATOM 1516 O O . ASP A 1 179 ? 13.101 -9.699 -29.250 1.00 93.19 179 ASP A O 1
ATOM 1520 N N . GLN A 1 180 ? 12.808 -8.510 -27.370 1.00 94.81 180 GLN A N 1
ATOM 1521 C CA . GLN A 1 180 ? 13.350 -9.516 -26.454 1.00 94.81 180 GLN A CA 1
ATOM 1522 C C . GLN A 1 180 ? 12.436 -9.784 -25.252 1.00 94.81 180 GLN A C 1
ATOM 1524 O O . GLN A 1 180 ? 11.639 -8.935 -24.833 1.00 94.81 180 GLN A O 1
ATOM 1529 N N . GLY A 1 181 ? 12.560 -10.991 -24.697 1.00 95.50 181 GLY A N 1
ATOM 1530 C CA . GLY A 1 181 ? 11.821 -11.461 -23.527 1.00 95.50 181 GLY A CA 1
ATOM 1531 C C . GLY A 1 181 ? 10.799 -12.580 -23.809 1.00 95.50 181 GLY A C 1
ATOM 1532 O O . GLY A 1 181 ? 10.441 -12.851 -24.952 1.00 95.50 181 GLY A O 1
ATOM 1533 N N . PRO A 1 182 ? 10.310 -13.279 -22.770 1.00 95.38 182 PRO A N 1
ATOM 1534 C CA . PRO A 1 182 ? 9.394 -14.414 -22.942 1.00 95.38 182 PRO A CA 1
ATOM 1535 C C . PRO A 1 182 ? 8.005 -14.045 -23.482 1.00 95.38 182 PRO A C 1
ATOM 1537 O O . PRO A 1 182 ? 7.301 -14.892 -24.027 1.00 95.38 182 PRO A O 1
ATOM 1540 N N . GLY A 1 183 ? 7.584 -12.797 -23.291 1.00 95.38 183 GLY A N 1
ATOM 1541 C CA . GLY A 1 183 ? 6.306 -12.265 -23.752 1.00 95.38 183 GLY A CA 1
ATOM 1542 C C . GLY A 1 183 ? 6.469 -11.213 -24.836 1.00 95.38 183 GLY A C 1
ATOM 1543 O O . GLY A 1 183 ? 5.592 -10.365 -24.972 1.00 95.38 183 GLY A O 1
ATOM 1544 N N . THR A 1 184 ? 7.569 -11.209 -25.587 1.00 94.06 184 THR A N 1
ATOM 1545 C CA . THR A 1 184 ? 7.713 -10.317 -26.743 1.00 94.06 184 THR A CA 1
ATOM 1546 C C . THR A 1 184 ? 6.610 -10.581 -27.760 1.00 94.06 184 THR A C 1
ATOM 1548 O O . THR A 1 184 ? 6.229 -11.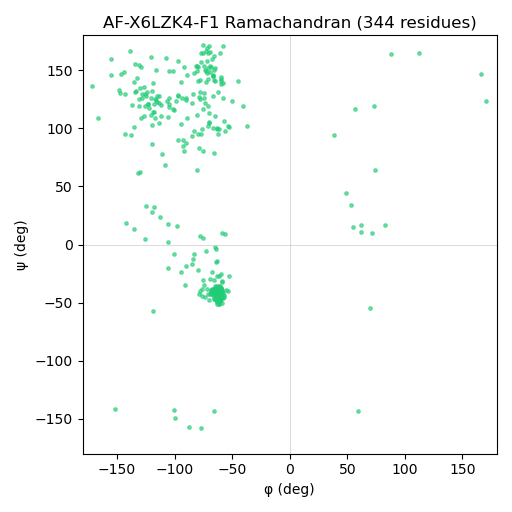727 -28.008 1.00 94.06 184 THR A O 1
ATOM 1551 N N . GLY A 1 185 ? 6.088 -9.513 -28.359 1.00 84.44 185 GLY A N 1
ATOM 1552 C CA . GLY A 1 185 ? 5.240 -9.637 -29.540 1.00 84.44 185 GLY A CA 1
ATOM 1553 C C . GLY A 1 185 ? 6.026 -10.140 -30.759 1.00 84.44 185 GLY A C 1
ATOM 1554 O O . GLY A 1 185 ? 7.253 -10.059 -30.808 1.00 84.44 185 GLY A O 1
ATOM 1555 N N . ARG A 1 186 ? 5.342 -10.687 -31.765 1.00 84.00 186 ARG A N 1
ATOM 1556 C CA . ARG A 1 186 ? 6.016 -11.193 -32.972 1.00 84.00 186 ARG A CA 1
ATOM 1557 C C . ARG A 1 186 ? 6.481 -10.043 -33.871 1.00 84.00 186 ARG A C 1
ATOM 1559 O O . ARG A 1 186 ? 5.675 -9.229 -34.307 1.00 84.00 186 ARG A O 1
ATOM 1566 N N . LEU A 1 187 ? 7.751 -10.091 -34.284 1.00 77.06 187 LEU A N 1
ATOM 1567 C CA . LEU A 1 187 ? 8.408 -9.107 -35.164 1.00 77.06 187 LEU A CA 1
ATOM 1568 C C . LEU A 1 187 ? 7.658 -8.829 -36.487 1.00 77.06 187 LEU A C 1
ATOM 1570 O O . LEU A 1 187 ? 7.774 -7.748 -37.053 1.00 77.06 187 LEU A O 1
ATOM 1574 N N . ARG A 1 188 ? 6.873 -9.795 -36.996 1.00 72.00 188 ARG A N 1
ATOM 1575 C CA . ARG A 1 188 ? 6.157 -9.669 -38.285 1.00 72.00 188 ARG A CA 1
ATOM 1576 C C . ARG A 1 188 ? 5.150 -8.520 -38.310 1.00 72.00 188 ARG A C 1
ATOM 1578 O O . ARG A 1 188 ? 4.872 -7.980 -39.376 1.00 72.00 188 ARG A O 1
ATOM 1585 N N . THR A 1 189 ? 4.626 -8.142 -37.154 1.00 64.44 189 THR A N 1
ATOM 1586 C CA . THR A 1 189 ? 3.795 -6.957 -36.984 1.00 64.44 189 THR A CA 1
ATOM 1587 C C . THR A 1 189 ? 4.557 -5.987 -36.112 1.00 64.44 189 THR A C 1
ATOM 1589 O O . THR A 1 189 ? 4.615 -6.173 -34.901 1.00 64.44 189 THR A O 1
ATOM 1592 N N . LEU A 1 190 ? 5.109 -4.937 -36.720 1.00 70.81 190 LEU A N 1
ATOM 1593 C CA . LEU A 1 190 ? 5.904 -3.862 -36.095 1.00 70.81 190 LEU A CA 1
ATOM 1594 C C . LEU A 1 190 ? 5.195 -3.108 -34.939 1.00 70.81 190 LEU A C 1
ATOM 1596 O O . LEU A 1 190 ? 5.629 -2.038 -34.528 1.00 70.81 190 LEU A O 1
ATOM 1600 N N . LEU A 1 191 ? 4.040 -3.592 -34.475 1.00 83.12 191 LEU A N 1
ATOM 1601 C CA . LEU A 1 191 ? 3.025 -2.852 -33.734 1.00 83.12 191 LEU A CA 1
ATOM 1602 C C . LEU A 1 191 ? 2.370 -3.703 -32.625 1.00 83.12 191 LEU A C 1
ATOM 1604 O O . LEU A 1 191 ? 1.275 -3.374 -32.173 1.00 83.12 191 LEU A O 1
ATOM 1608 N N . SER A 1 192 ? 2.995 -4.803 -32.192 1.00 91.25 192 SER A N 1
ATOM 1609 C CA . SER A 1 192 ? 2.500 -5.616 -31.068 1.00 91.25 192 SER A CA 1
ATOM 1610 C C . SER A 1 192 ? 3.205 -5.255 -29.760 1.00 91.25 192 SER A C 1
ATOM 1612 O O . SER A 1 192 ? 4.438 -5.259 -29.693 1.00 91.25 192 SER A O 1
ATOM 1614 N N . GLY A 1 193 ? 2.432 -4.981 -28.710 1.00 93.19 193 GLY A N 1
ATOM 1615 C CA . GLY A 1 193 ? 2.963 -4.757 -27.370 1.00 93.19 193 GLY A CA 1
ATOM 1616 C C . GLY A 1 193 ? 3.479 -6.044 -26.721 1.00 93.19 193 GLY A C 1
ATOM 1617 O O . GLY A 1 193 ? 2.944 -7.136 -26.948 1.00 93.19 193 GLY A O 1
ATOM 1618 N N . GLY A 1 194 ? 4.518 -5.907 -25.898 1.00 94.12 194 GLY A N 1
ATOM 1619 C CA . GLY A 1 194 ? 5.016 -6.990 -25.054 1.00 94.12 194 GLY A CA 1
ATOM 1620 C C . GLY A 1 194 ? 3.982 -7.345 -23.988 1.00 94.12 194 GLY A C 1
ATOM 1621 O O . GLY A 1 194 ? 3.271 -6.475 -23.492 1.00 94.12 194 GLY A O 1
ATOM 1622 N N . GLY A 1 195 ? 3.871 -8.617 -23.634 1.00 94.00 195 GLY A N 1
ATOM 1623 C CA . GLY A 1 195 ? 3.025 -9.109 -22.552 1.00 94.00 195 GLY A CA 1
ATOM 1624 C C . GLY A 1 195 ? 3.870 -9.483 -21.345 1.00 94.00 195 GLY A C 1
ATOM 1625 O O . GLY A 1 195 ? 5.015 -9.878 -21.493 1.00 94.00 195 GLY A O 1
ATOM 1626 N N . TYR A 1 196 ? 3.303 -9.341 -20.157 1.00 92.88 196 TYR A N 1
ATOM 1627 C CA . TYR A 1 196 ? 3.746 -9.907 -18.879 1.00 92.88 196 TYR A CA 1
ATOM 1628 C C . TYR A 1 196 ? 2.615 -9.599 -17.914 1.00 92.88 196 TYR A C 1
ATOM 1630 O O . TYR A 1 196 ? 2.108 -8.500 -18.018 1.00 92.88 196 TYR A O 1
ATOM 1638 N N . GLY A 1 197 ? 2.176 -10.520 -17.048 1.00 91.19 197 GLY A N 1
ATOM 1639 C CA . GLY A 1 197 ? 1.009 -10.315 -16.160 1.00 91.19 197 GLY A CA 1
ATOM 1640 C C . GLY A 1 197 ? -0.343 -10.267 -16.890 1.00 91.19 197 GLY A C 1
ATOM 1641 O O . GLY A 1 197 ? -1.224 -11.080 -16.609 1.00 91.19 197 GLY A O 1
ATOM 1642 N N . THR A 1 198 ? -0.472 -9.394 -17.886 1.00 94.69 198 THR A N 1
ATOM 1643 C CA . THR A 1 198 ? -1.542 -9.370 -18.892 1.00 94.69 198 THR A CA 1
ATOM 1644 C C . THR A 1 198 ? -0.963 -9.521 -20.302 1.00 94.69 198 THR A C 1
ATOM 1646 O O . THR A 1 198 ? 0.232 -9.317 -20.529 1.00 94.69 198 THR A O 1
ATOM 1649 N N . LYS A 1 199 ? -1.805 -9.901 -21.273 1.00 94.88 199 LYS A N 1
ATOM 1650 C CA . LYS A 1 199 ? -1.400 -9.901 -22.688 1.00 94.88 199 LYS A CA 1
ATOM 1651 C C . LYS A 1 199 ? -1.173 -8.456 -23.154 1.00 94.88 199 LYS A C 1
ATOM 1653 O O . LYS A 1 199 ? -1.895 -7.566 -22.702 1.00 94.88 199 LYS A O 1
ATOM 1658 N N . GLY A 1 200 ? -0.208 -8.242 -24.049 1.00 91.81 200 GLY A N 1
ATOM 1659 C CA . GLY A 1 200 ? -0.103 -6.983 -24.799 1.00 91.81 200 GLY A CA 1
ATOM 1660 C C . GLY A 1 200 ? -1.252 -6.839 -25.805 1.00 91.81 200 GLY A C 1
ATOM 1661 O O . GLY A 1 200 ? -1.948 -7.821 -26.095 1.00 91.81 200 GLY A O 1
ATOM 1662 N N . LYS A 1 201 ? -1.466 -5.635 -26.346 1.00 92.81 201 LYS A N 1
ATOM 1663 C CA . LYS A 1 201 ? -2.396 -5.426 -27.470 1.00 92.81 201 LYS A CA 1
ATOM 1664 C C . LYS A 1 201 ? -1.666 -5.393 -28.808 1.00 92.81 201 LYS A C 1
ATOM 1666 O O . LYS A 1 201 ? -0.463 -5.149 -28.898 1.00 92.81 201 LYS A O 1
ATOM 1671 N N . GLU A 1 202 ? -2.432 -5.665 -29.851 1.00 87.62 202 GLU A N 1
ATOM 1672 C CA . GLU A 1 202 ? -2.019 -5.625 -31.246 1.00 87.62 202 GLU A CA 1
ATOM 1673 C C . GLU A 1 202 ? -3.090 -4.892 -32.057 1.00 87.62 202 GLU A C 1
ATOM 1675 O O . GLU A 1 202 ? -4.262 -4.852 -31.678 1.00 87.62 202 GLU A O 1
ATOM 1680 N N . ILE A 1 203 ? -2.678 -4.327 -33.189 1.00 82.38 203 ILE A N 1
ATOM 1681 C CA . ILE A 1 203 ? -3.569 -3.594 -34.096 1.00 82.38 203 ILE A CA 1
ATOM 1682 C C . ILE A 1 203 ? -4.433 -4.547 -34.914 1.00 82.38 203 ILE A C 1
ATOM 1684 O O . ILE A 1 203 ? -5.620 -4.304 -35.116 1.00 82.38 203 ILE A O 1
ATOM 1688 N N . ILE A 1 204 ? -3.811 -5.606 -35.427 1.00 81.00 204 ILE A N 1
ATOM 1689 C CA . ILE A 1 204 ? -4.462 -6.578 -36.293 1.00 81.00 204 ILE A CA 1
ATOM 1690 C C . ILE A 1 204 ? -4.785 -7.778 -35.411 1.00 81.00 204 ILE A C 1
ATOM 1692 O O . ILE A 1 204 ? -3.839 -8.384 -34.912 1.00 81.00 204 ILE A O 1
ATOM 1696 N N . PRO A 1 205 ? -6.070 -8.118 -35.204 1.00 75.31 205 PRO A N 1
ATOM 1697 C CA . PRO A 1 205 ? -6.450 -9.295 -34.441 1.00 75.31 205 PRO A CA 1
ATOM 1698 C C . PRO A 1 205 ? -5.931 -10.526 -35.179 1.00 75.31 205 PRO A C 1
ATOM 1700 O O . PRO A 1 205 ? -6.495 -10.972 -36.177 1.00 75.31 205 PRO A O 1
ATOM 1703 N N . SER A 1 206 ? -4.811 -11.045 -34.705 1.00 75.25 206 SER A N 1
ATOM 1704 C CA . SER A 1 206 ? -4.213 -12.270 -35.195 1.00 75.25 206 SER A CA 1
ATOM 1705 C C . SER A 1 206 ? -4.011 -13.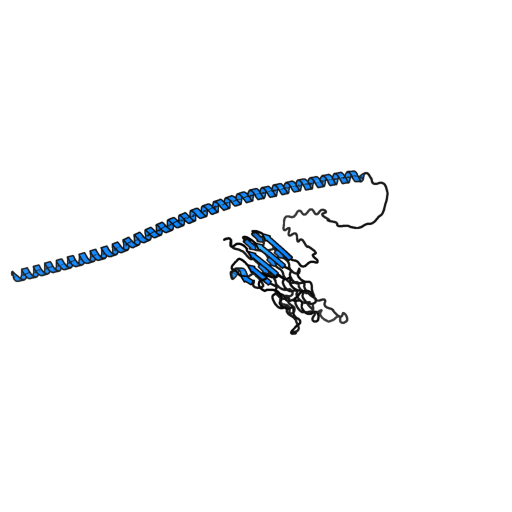155 -33.978 1.00 75.25 206 SER A C 1
ATOM 1707 O O . SER A 1 206 ? -3.581 -12.705 -32.920 1.00 75.25 206 SER A O 1
ATOM 1709 N N . ASN A 1 207 ? -4.358 -14.432 -34.081 1.00 70.62 207 ASN A N 1
ATOM 1710 C CA . ASN A 1 207 ? -4.467 -15.248 -32.873 1.00 70.62 207 ASN A CA 1
ATOM 1711 C C . ASN A 1 207 ? -3.134 -15.424 -32.105 1.00 70.62 207 ASN A C 1
ATOM 1713 O O . ASN A 1 207 ? -3.183 -15.748 -30.919 1.00 70.62 207 ASN A O 1
ATOM 1717 N N . ASP A 1 208 ? -1.977 -15.096 -32.708 1.00 69.25 208 ASP A N 1
ATOM 1718 C CA . ASP A 1 208 ? -0.650 -15.464 -32.192 1.00 69.25 208 ASP A CA 1
ATOM 1719 C C . ASP A 1 208 ? 0.430 -14.357 -32.197 1.00 69.25 208 ASP A C 1
ATOM 1721 O O . ASP A 1 208 ? 1.613 -14.688 -32.070 1.00 69.25 208 ASP A O 1
ATOM 1725 N N . GLN A 1 209 ? 0.112 -13.069 -32.398 1.00 76.75 209 GLN A N 1
ATOM 1726 C CA . GLN A 1 209 ? 1.171 -12.043 -32.558 1.00 76.75 209 GLN A CA 1
ATOM 1727 C C . GLN A 1 209 ? 1.380 -11.119 -31.355 1.00 76.75 209 GLN A C 1
ATOM 1729 O O . GLN A 1 209 ? 2.478 -10.579 -31.200 1.00 76.75 209 GLN A O 1
ATOM 1734 N N . LYS A 1 210 ? 0.403 -10.984 -30.456 1.00 81.44 210 LYS A N 1
ATOM 1735 C CA . LYS A 1 210 ? 0.582 -10.233 -29.204 1.00 81.44 210 LYS A CA 1
ATOM 1736 C C . LYS A 1 210 ? 1.450 -10.955 -28.176 1.00 81.44 210 LYS A C 1
ATOM 1738 O O . LYS A 1 210 ? 1.415 -12.180 -28.050 1.00 81.44 210 LYS A O 1
ATOM 1743 N N . GLY A 1 211 ? 2.155 -10.164 -27.371 1.00 86.00 211 GLY A N 1
ATOM 1744 C CA . GLY A 1 211 ? 2.945 -10.669 -26.261 1.00 86.00 211 GLY A CA 1
ATOM 1745 C C . GLY A 1 211 ? 2.111 -11.460 -25.248 1.00 86.00 211 GLY A C 1
ATOM 1746 O O . GLY A 1 211 ? 1.079 -10.986 -24.754 1.00 86.00 211 GLY A O 1
ATOM 1747 N N . GLY A 1 212 ? 2.547 -12.688 -24.963 1.00 90.75 212 GLY A N 1
ATOM 1748 C CA . GLY A 1 212 ? 1.864 -13.624 -24.071 1.00 90.75 212 GLY A CA 1
ATOM 1749 C C . GLY A 1 212 ? 2.012 -13.293 -22.582 1.00 90.75 212 GLY A C 1
ATOM 1750 O O . GLY A 1 212 ? 2.870 -12.519 -22.168 1.00 90.75 212 GLY A O 1
ATOM 1751 N N . ILE A 1 213 ? 1.171 -13.918 -21.754 1.00 93.94 213 ILE A N 1
ATOM 1752 C CA . ILE A 1 213 ? 1.310 -13.885 -20.292 1.00 93.94 213 ILE A CA 1
ATOM 1753 C C . ILE A 1 213 ? 2.301 -14.977 -19.883 1.00 93.94 213 ILE A C 1
ATOM 1755 O O . ILE A 1 213 ? 2.106 -16.135 -20.237 1.00 93.94 213 ILE A O 1
ATOM 1759 N N . TYR A 1 214 ? 3.305 -14.636 -19.078 1.00 92.12 214 TYR A N 1
ATOM 1760 C CA . TYR A 1 214 ? 4.244 -15.596 -18.484 1.00 92.12 214 TYR A CA 1
ATOM 1761 C C . TYR A 1 214 ? 4.555 -15.245 -17.028 1.00 92.12 214 TYR A C 1
ATOM 1763 O O . TYR A 1 214 ? 4.229 -14.145 -16.574 1.00 92.12 214 TYR A O 1
ATOM 1771 N N . GLY A 1 215 ? 5.172 -16.183 -16.306 1.00 85.88 215 GLY A N 1
ATOM 1772 C CA . GLY A 1 215 ? 5.534 -16.060 -14.892 1.00 85.88 215 GLY A CA 1
ATOM 1773 C C . GLY A 1 215 ? 4.433 -16.505 -13.923 1.00 85.88 215 GLY A C 1
ATOM 1774 O O . GLY A 1 215 ? 3.257 -16.633 -14.281 1.00 85.88 215 GLY A O 1
ATOM 1775 N N . GLU A 1 216 ? 4.808 -16.722 -12.663 1.00 80.69 216 GLU A N 1
ATOM 1776 C CA . GLU A 1 216 ? 3.889 -17.098 -11.581 1.00 80.69 216 GLU A CA 1
ATOM 1777 C C . GLU A 1 216 ? 3.140 -15.871 -11.042 1.00 80.69 216 GLU A C 1
ATOM 1779 O O . GLU A 1 216 ? 3.692 -14.774 -10.969 1.00 80.69 216 GLU A O 1
ATOM 1784 N N . LYS A 1 217 ? 1.842 -15.997 -10.727 1.00 73.75 217 LYS A N 1
ATOM 1785 C CA . LYS A 1 217 ? 1.032 -14.847 -10.265 1.00 73.75 217 LYS A CA 1
ATOM 1786 C C . LYS A 1 217 ? 1.454 -14.365 -8.877 1.00 73.75 217 LYS A C 1
ATOM 1788 O O . LYS A 1 217 ? 1.346 -13.182 -8.588 1.00 73.75 217 LYS A O 1
ATOM 1793 N N . THR A 1 218 ? 1.951 -15.283 -8.057 1.00 78.94 218 THR A N 1
ATOM 1794 C CA . THR A 1 218 ? 2.356 -15.039 -6.671 1.00 78.94 218 THR A CA 1
ATOM 1795 C C . THR A 1 218 ? 3.740 -14.379 -6.580 1.00 78.94 218 THR A C 1
ATOM 1797 O O . THR A 1 218 ? 4.054 -13.757 -5.575 1.00 78.94 218 THR A O 1
ATOM 1800 N N . LEU A 1 219 ? 4.591 -14.491 -7.607 1.00 85.19 219 LEU A N 1
ATOM 1801 C CA . LEU A 1 219 ? 5.996 -14.054 -7.564 1.00 85.19 219 LEU A CA 1
ATOM 1802 C C . LEU A 1 219 ? 6.836 -14.664 -6.414 1.00 85.19 219 LEU A C 1
ATOM 1804 O O . LEU A 1 219 ? 7.921 -14.164 -6.129 1.00 85.19 219 LEU A O 1
ATOM 1808 N N . LEU A 1 220 ? 6.375 -15.735 -5.749 1.00 81.00 220 LEU A N 1
ATOM 1809 C CA . LEU A 1 220 ? 7.117 -16.357 -4.639 1.00 81.00 220 LEU A CA 1
ATOM 1810 C C . LEU A 1 220 ? 8.267 -17.229 -5.125 1.00 81.00 220 LEU A C 1
ATOM 1812 O O . LEU A 1 220 ? 9.332 -17.232 -4.509 1.00 81.00 220 LEU A O 1
ATOM 1816 N N . LYS A 1 221 ? 8.056 -17.985 -6.208 1.00 85.69 221 LYS A N 1
ATOM 1817 C CA . LYS A 1 221 ? 9.089 -18.884 -6.734 1.00 85.69 221 LYS A CA 1
ATOM 1818 C C . LYS A 1 221 ? 9.953 -18.192 -7.774 1.00 85.69 221 LYS A C 1
ATOM 1820 O O . LYS A 1 221 ? 11.137 -18.490 -7.877 1.00 85.69 221 LYS A O 1
ATOM 1825 N N . GLN A 1 222 ? 9.356 -17.305 -8.569 1.00 87.81 222 GLN A N 1
ATOM 1826 C CA . GLN A 1 222 ? 10.031 -16.661 -9.691 1.00 87.81 222 GLN A CA 1
ATOM 1827 C C . GLN A 1 222 ? 9.523 -15.240 -9.908 1.00 87.81 222 GLN A C 1
ATOM 1829 O O . GLN A 1 222 ? 8.320 -15.006 -10.033 1.00 87.81 222 GLN A O 1
ATOM 1834 N N . ILE A 1 223 ? 10.469 -14.313 -10.017 1.00 94.44 223 ILE A N 1
ATOM 1835 C CA . ILE A 1 223 ? 10.234 -12.911 -10.339 1.00 94.44 223 ILE A CA 1
ATOM 1836 C C . ILE A 1 223 ? 10.854 -12.668 -11.711 1.00 94.44 223 ILE A C 1
ATOM 1838 O O . ILE A 1 223 ? 12.015 -13.012 -11.921 1.00 94.44 223 ILE A O 1
ATOM 1842 N N . HIS A 1 224 ? 10.087 -12.112 -12.647 1.00 96.44 224 HIS A N 1
ATOM 1843 C CA . HIS A 1 224 ? 10.538 -11.930 -14.026 1.00 96.44 224 HIS A CA 1
ATOM 1844 C C . HIS A 1 224 ? 10.621 -10.455 -14.414 1.00 96.44 224 HIS A C 1
ATOM 1846 O O . HIS A 1 224 ? 9.842 -9.627 -13.936 1.00 96.44 224 HIS A O 1
ATOM 1852 N N . TYR A 1 225 ? 11.537 -10.138 -15.324 1.00 97.69 225 TYR A N 1
ATOM 1853 C CA . TYR A 1 225 ? 11.560 -8.852 -16.015 1.00 97.69 225 TYR A CA 1
ATOM 1854 C C . TYR A 1 225 ? 10.368 -8.747 -16.965 1.00 97.69 225 TYR A C 1
ATOM 1856 O O . TYR A 1 225 ? 9.883 -9.764 -17.467 1.00 97.69 225 TYR A O 1
ATOM 1864 N N . GLY A 1 226 ? 9.930 -7.525 -17.250 1.00 97.56 226 GLY A N 1
ATOM 1865 C CA . GLY A 1 226 ? 9.014 -7.251 -18.350 1.00 97.56 226 GLY A CA 1
ATOM 1866 C C . GLY A 1 226 ? 9.687 -7.515 -19.695 1.00 97.56 226 GLY A C 1
ATOM 1867 O O . GLY A 1 226 ? 10.883 -7.274 -19.857 1.00 97.56 226 GLY A O 1
ATOM 1868 N N . SER A 1 227 ? 8.915 -7.998 -20.663 1.00 97.19 227 SER A N 1
ATOM 1869 C CA . SER A 1 227 ? 9.322 -8.168 -22.062 1.00 97.19 227 SER A CA 1
ATOM 1870 C C . SER A 1 227 ? 9.191 -6.873 -22.860 1.00 97.19 227 SER A C 1
ATOM 1872 O O . SER A 1 227 ? 8.265 -6.091 -22.609 1.00 97.19 227 SER A O 1
ATOM 1874 N N . GLY A 1 228 ? 10.070 -6.675 -23.842 1.00 96.00 228 GLY A N 1
ATOM 1875 C CA . GLY A 1 228 ? 9.961 -5.579 -24.799 1.00 96.00 228 GLY A CA 1
ATOM 1876 C C . GLY A 1 228 ? 8.828 -5.778 -25.809 1.00 96.00 228 GLY A C 1
ATOM 1877 O O . GLY A 1 228 ? 8.355 -6.895 -26.041 1.00 96.00 228 GLY A O 1
ATOM 1878 N N . GLY A 1 229 ? 8.370 -4.673 -26.394 1.00 93.94 229 GLY A N 1
ATOM 1879 C CA . GLY A 1 229 ? 7.441 -4.679 -27.525 1.00 93.94 229 GLY A CA 1
ATOM 1880 C C . GLY A 1 229 ? 8.139 -5.021 -28.842 1.00 93.94 229 GLY A C 1
ATOM 1881 O O . GLY A 1 229 ? 9.365 -4.956 -28.929 1.00 93.94 229 GLY A O 1
ATOM 1882 N N . ALA A 1 230 ? 7.355 -5.366 -29.867 1.00 91.56 230 ALA A N 1
ATOM 1883 C CA . ALA A 1 230 ? 7.891 -5.550 -31.213 1.00 91.56 230 ALA A CA 1
ATOM 1884 C C . ALA A 1 230 ? 8.292 -4.189 -31.805 1.00 91.56 230 ALA A C 1
ATOM 1886 O O . ALA A 1 230 ? 7.439 -3.301 -31.930 1.00 91.56 230 ALA A O 1
ATOM 1887 N N . SER A 1 231 ? 9.576 -4.028 -32.139 1.00 86.06 231 SER A N 1
ATOM 1888 C CA . SER A 1 231 ? 10.184 -2.804 -32.681 1.00 86.06 231 SER A CA 1
ATOM 1889 C C . SER A 1 231 ? 9.817 -1.552 -31.876 1.00 86.06 231 SER A C 1
ATOM 1891 O O . SER A 1 231 ? 9.418 -0.523 -32.429 1.00 86.06 231 SER A O 1
ATOM 1893 N N . GLY A 1 232 ? 9.867 -1.662 -30.549 1.00 89.19 232 GLY A N 1
ATOM 1894 C CA . GLY A 1 232 ? 9.283 -0.686 -29.646 1.00 89.19 232 GLY A CA 1
ATOM 1895 C C . GLY A 1 232 ? 9.962 -0.585 -28.283 1.00 89.19 232 GLY A C 1
ATOM 1896 O O . GLY A 1 232 ? 11.183 -0.537 -28.179 1.00 89.19 232 GLY A O 1
ATOM 1897 N N . GLY A 1 233 ? 9.165 -0.410 -27.232 1.00 94.31 233 GLY A N 1
ATOM 1898 C CA . GLY A 1 233 ? 9.671 -0.064 -25.907 1.00 94.31 233 GLY A CA 1
ATOM 1899 C C . GLY A 1 233 ? 10.205 -1.263 -25.126 1.00 94.31 233 GLY A C 1
ATOM 1900 O O . GLY A 1 233 ? 9.697 -2.376 -25.260 1.00 94.31 233 GLY A O 1
ATOM 1901 N N . SER A 1 234 ? 11.203 -1.024 -24.274 1.00 96.38 234 SER A N 1
ATOM 1902 C CA . SER A 1 234 ? 11.751 -2.025 -23.347 1.00 96.38 234 SER A CA 1
ATOM 1903 C C . SER A 1 234 ? 10.752 -2.393 -22.250 1.00 96.38 234 SER A C 1
ATOM 1905 O O . SER A 1 234 ? 9.917 -1.577 -21.861 1.00 96.38 234 SER A O 1
ATOM 1907 N N . GLY A 1 235 ? 10.838 -3.603 -21.706 1.00 97.44 235 GLY A N 1
ATOM 1908 C CA . GLY A 1 235 ? 10.046 -3.993 -20.544 1.00 97.44 235 GLY A CA 1
ATOM 1909 C C . GLY A 1 235 ? 10.483 -3.300 -19.248 1.00 97.44 235 GLY A C 1
ATOM 1910 O O . GLY A 1 235 ? 11.512 -2.630 -19.205 1.00 97.44 235 GLY A O 1
ATOM 1911 N N . GLY A 1 236 ? 9.710 -3.453 -18.173 1.00 97.88 236 GLY A N 1
ATOM 1912 C CA . GLY A 1 236 ? 10.077 -2.985 -16.831 1.00 97.88 236 GLY A CA 1
ATOM 1913 C C . GLY A 1 236 ? 11.038 -3.929 -16.096 1.00 97.88 236 GLY A C 1
ATOM 1914 O O . GLY A 1 236 ? 11.049 -5.135 -16.341 1.00 97.88 236 GLY A O 1
ATOM 1915 N N . GLY A 1 237 ? 11.834 -3.386 -15.176 1.00 97.50 237 GLY A N 1
ATOM 1916 C CA . GLY A 1 237 ? 12.775 -4.134 -14.341 1.00 97.50 237 GLY A CA 1
ATOM 1917 C C . GLY A 1 237 ? 12.116 -4.892 -13.182 1.00 97.50 237 GLY A C 1
ATOM 1918 O O . GLY A 1 237 ? 10.919 -5.194 -13.194 1.00 97.50 237 GLY A O 1
ATOM 1919 N N . ILE A 1 238 ? 12.905 -5.204 -12.156 1.00 97.25 238 ILE A N 1
ATOM 1920 C CA . ILE A 1 238 ? 12.445 -5.885 -10.942 1.00 97.25 238 ILE A CA 1
ATOM 1921 C C . ILE A 1 238 ? 12.791 -5.043 -9.712 1.00 97.25 238 ILE A C 1
ATOM 1923 O O . ILE A 1 238 ? 13.944 -4.661 -9.531 1.00 97.25 238 ILE A O 1
ATOM 1927 N N . ILE A 1 239 ? 11.815 -4.839 -8.826 1.00 97.19 239 ILE A N 1
ATOM 1928 C CA . ILE A 1 239 ? 12.030 -4.323 -7.469 1.00 97.19 239 ILE A CA 1
ATOM 1929 C C . ILE A 1 239 ? 11.618 -5.409 -6.470 1.00 97.19 239 ILE A C 1
ATOM 1931 O O . ILE A 1 239 ? 10.485 -5.891 -6.489 1.00 97.19 239 ILE A O 1
ATOM 1935 N N . GLN A 1 240 ? 12.531 -5.784 -5.576 1.00 97.06 240 GLN A N 1
ATOM 1936 C CA . GLN A 1 240 ? 12.271 -6.673 -4.446 1.00 97.06 240 GLN A CA 1
ATOM 1937 C C . GLN A 1 240 ? 12.543 -5.938 -3.129 1.00 97.06 240 GLN A C 1
ATOM 1939 O O . GLN A 1 240 ? 13.690 -5.633 -2.804 1.00 97.06 240 GLN A O 1
ATOM 1944 N N . LEU A 1 241 ? 11.495 -5.708 -2.344 1.00 96.69 241 LEU A N 1
ATOM 1945 C CA . LEU A 1 241 ? 11.570 -5.122 -1.009 1.00 96.69 241 LEU A CA 1
ATOM 1946 C C . LEU A 1 241 ? 11.327 -6.212 0.036 1.00 96.69 241 LEU A C 1
ATOM 1948 O O . LEU A 1 241 ? 10.301 -6.892 0.005 1.00 96.69 241 LEU A O 1
ATOM 1952 N N . VAL A 1 242 ? 12.271 -6.382 0.959 1.00 96.38 242 VAL A N 1
ATOM 1953 C CA . VAL A 1 242 ? 12.117 -7.228 2.148 1.00 96.38 242 VAL A CA 1
ATOM 1954 C C . VAL A 1 242 ? 12.230 -6.319 3.361 1.00 96.38 242 VAL A C 1
ATOM 1956 O O . VAL A 1 242 ? 13.303 -5.778 3.625 1.00 96.38 242 VAL A O 1
ATOM 1959 N N . ILE A 1 243 ? 11.109 -6.102 4.040 1.00 96.62 243 ILE A N 1
ATOM 1960 C CA . ILE A 1 243 ? 10.988 -5.125 5.118 1.00 96.62 243 ILE A CA 1
ATOM 1961 C C . ILE A 1 243 ? 10.574 -5.859 6.384 1.00 96.62 243 ILE A C 1
ATOM 1963 O O . ILE A 1 243 ? 9.595 -6.604 6.384 1.00 96.62 243 ILE A O 1
ATOM 1967 N N . GLU A 1 244 ? 11.334 -5.686 7.458 1.00 95.38 244 GLU A N 1
ATOM 1968 C CA . GLU A 1 244 ? 11.072 -6.450 8.677 1.00 95.38 244 GLU A CA 1
ATOM 1969 C C . GLU A 1 244 ? 9.901 -5.880 9.468 1.00 95.38 244 GLU A C 1
ATOM 1971 O O . GLU A 1 244 ? 9.074 -6.655 9.930 1.00 95.38 244 GLU A O 1
ATOM 1976 N N . GLN A 1 245 ? 9.816 -4.554 9.607 1.00 94.06 245 GLN A N 1
ATOM 1977 C CA . GLN A 1 245 ? 8.904 -3.910 10.554 1.00 94.06 245 GLN A CA 1
ATOM 1978 C C . GLN A 1 245 ? 7.877 -3.006 9.874 1.00 94.06 245 GLN A C 1
ATOM 1980 O O . GLN A 1 245 ? 6.683 -3.216 10.062 1.00 94.06 245 GLN A O 1
ATOM 1985 N N . GLN A 1 246 ? 8.305 -2.007 9.091 1.00 95.44 246 GLN A N 1
ATOM 1986 C CA . GLN A 1 246 ? 7.367 -1.007 8.565 1.00 95.44 246 GLN A CA 1
ATOM 1987 C C . GLN A 1 246 ? 7.756 -0.447 7.195 1.00 95.44 246 GLN A C 1
ATOM 1989 O O . GLN A 1 246 ? 8.886 -0.000 6.971 1.00 95.44 246 GLN A O 1
ATOM 1994 N N . LEU A 1 247 ? 6.772 -0.395 6.298 1.00 96.88 247 LEU A N 1
ATOM 1995 C CA . LEU A 1 247 ? 6.811 0.372 5.058 1.00 96.88 247 LEU A CA 1
ATOM 1996 C C . LEU A 1 247 ? 5.937 1.622 5.192 1.00 96.88 247 LEU A C 1
ATOM 1998 O O . LEU A 1 247 ? 4.727 1.516 5.383 1.00 96.88 247 LEU A O 1
ATOM 2002 N N . ILE A 1 248 ? 6.534 2.801 5.018 1.00 97.44 248 ILE A N 1
ATOM 2003 C CA . ILE A 1 248 ? 5.812 4.063 4.835 1.00 97.44 248 ILE A CA 1
ATOM 2004 C C . ILE A 1 248 ? 6.192 4.634 3.471 1.00 97.44 248 ILE A C 1
ATOM 2006 O O . ILE A 1 248 ? 7.266 5.203 3.293 1.00 97.44 248 ILE A O 1
ATOM 2010 N N . ASN A 1 249 ? 5.309 4.504 2.491 1.00 98.00 249 ASN A N 1
ATOM 2011 C CA . ASN A 1 249 ? 5.487 5.064 1.162 1.00 98.00 249 ASN A CA 1
ATOM 2012 C C . ASN A 1 249 ? 4.480 6.189 0.910 1.00 98.00 249 ASN A C 1
ATOM 2014 O O . ASN A 1 249 ? 3.294 5.931 0.726 1.00 98.00 249 ASN A O 1
ATOM 2018 N N . TYR A 1 250 ? 4.963 7.429 0.843 1.00 97.31 250 TYR A N 1
ATOM 2019 C CA . TYR A 1 250 ? 4.191 8.571 0.341 1.00 97.31 250 TYR A CA 1
ATOM 2020 C C . TYR A 1 250 ? 4.542 8.941 -1.106 1.00 97.31 250 TYR A C 1
ATOM 2022 O O . TYR A 1 250 ? 3.855 9.770 -1.698 1.00 97.31 250 TYR A O 1
ATOM 2030 N N . GLY A 1 251 ? 5.586 8.332 -1.672 1.00 97.12 251 GLY A N 1
ATOM 2031 C CA . GLY A 1 251 ? 6.039 8.549 -3.042 1.00 97.12 251 GLY A CA 1
ATOM 2032 C C . GLY A 1 251 ? 5.586 7.453 -4.010 1.00 97.12 251 GLY A C 1
ATOM 2033 O O . GLY A 1 251 ? 4.464 6.933 -3.935 1.00 97.12 251 GLY A O 1
ATOM 2034 N N . LEU A 1 252 ? 6.476 7.117 -4.949 1.00 97.94 252 LEU A N 1
ATOM 2035 C CA . LEU A 1 252 ? 6.200 6.218 -6.071 1.00 97.94 252 LEU A CA 1
ATOM 2036 C C . LEU A 1 252 ? 7.186 5.045 -6.139 1.00 97.94 252 LEU A C 1
ATOM 2038 O O . LEU A 1 252 ? 8.395 5.236 -6.201 1.00 97.94 252 LEU A O 1
ATOM 2042 N N . ILE A 1 253 ? 6.669 3.821 -6.217 1.00 98.25 253 ILE A N 1
ATOM 2043 C CA . ILE A 1 253 ? 7.466 2.625 -6.525 1.00 98.25 253 ILE A CA 1
ATOM 2044 C C . ILE A 1 253 ? 7.003 2.105 -7.882 1.00 98.25 253 ILE A C 1
ATOM 2046 O O . ILE A 1 253 ? 5.816 1.812 -8.042 1.00 98.25 253 ILE A O 1
ATOM 2050 N N . GLN A 1 254 ? 7.892 2.001 -8.873 1.00 98.31 254 GLN A N 1
ATOM 2051 C CA . GLN A 1 254 ? 7.463 1.592 -10.210 1.00 98.31 254 GLN A CA 1
ATOM 2052 C C . GLN A 1 254 ? 8.464 0.770 -11.026 1.00 98.31 254 GLN A C 1
ATOM 2054 O O . GLN A 1 254 ? 9.671 0.990 -10.987 1.00 98.31 254 GLN A O 1
ATOM 2059 N N . CYS A 1 255 ? 7.912 -0.138 -11.832 1.00 97.81 255 CYS A N 1
ATOM 2060 C CA . CYS A 1 255 ? 8.609 -0.929 -12.847 1.00 97.81 255 CYS A CA 1
ATOM 2061 C C . CYS A 1 255 ? 7.826 -0.860 -14.168 1.00 97.81 255 CYS A C 1
ATOM 2063 O O . CYS A 1 255 ? 7.319 -1.876 -14.644 1.00 97.81 255 CYS A O 1
ATOM 2065 N N . ASN A 1 256 ? 7.650 0.323 -14.754 1.00 98.56 256 ASN A N 1
ATOM 2066 C CA . ASN A 1 256 ? 6.828 0.457 -15.960 1.00 98.56 256 ASN A CA 1
ATOM 2067 C C . ASN A 1 256 ? 7.577 0.038 -17.232 1.00 98.56 256 ASN A C 1
ATOM 2069 O O . ASN A 1 256 ? 8.801 0.140 -17.315 1.00 98.56 256 ASN A O 1
ATOM 2073 N N . GLY A 1 257 ? 6.832 -0.405 -18.242 1.00 97.94 257 GLY A N 1
ATOM 2074 C CA . GLY A 1 257 ? 7.351 -0.613 -19.590 1.00 97.94 257 GLY A CA 1
ATOM 2075 C C . GLY A 1 257 ? 7.572 0.706 -20.333 1.00 97.94 257 GLY A C 1
ATOM 2076 O O . GLY A 1 257 ? 6.929 1.719 -20.057 1.00 97.94 257 GLY A O 1
ATOM 2077 N N . GLY A 1 258 ? 8.497 0.698 -21.285 1.00 96.88 258 GLY A N 1
ATOM 2078 C CA . GLY A 1 258 ? 8.810 1.825 -22.155 1.00 96.88 258 GLY A CA 1
ATOM 2079 C C . GLY A 1 258 ? 7.835 1.951 -23.318 1.00 96.88 258 GLY A C 1
ATOM 2080 O O . GLY A 1 258 ? 7.243 0.971 -23.776 1.00 96.88 258 GLY A O 1
ATOM 2081 N N . ASN A 1 259 ? 7.689 3.172 -23.822 1.00 95.69 259 ASN A N 1
ATOM 2082 C CA . ASN A 1 259 ? 6.921 3.443 -25.033 1.00 95.69 259 ASN A CA 1
ATOM 2083 C C . ASN A 1 259 ? 7.741 3.072 -26.272 1.00 95.69 259 ASN A C 1
ATOM 2085 O O . ASN A 1 259 ? 8.947 3.314 -26.317 1.00 95.69 259 ASN A O 1
ATOM 2089 N N . GLY A 1 260 ? 7.082 2.516 -27.286 1.00 90.69 260 GLY A N 1
ATOM 2090 C CA . GLY A 1 260 ? 7.714 2.248 -28.572 1.00 90.69 260 GLY A CA 1
ATOM 2091 C C . GLY A 1 260 ? 7.684 3.475 -29.476 1.00 90.69 260 GLY A C 1
ATOM 2092 O O . GLY A 1 260 ? 6.612 3.983 -29.815 1.00 90.69 260 GLY A O 1
ATOM 2093 N N . TYR A 1 261 ? 8.854 3.939 -29.910 1.00 84.25 261 TYR A N 1
ATOM 2094 C CA . TYR A 1 261 ? 8.962 4.965 -30.945 1.00 84.25 261 TYR A CA 1
ATOM 2095 C C . TYR A 1 261 ? 8.999 4.268 -32.301 1.00 84.25 261 TYR A C 1
ATOM 2097 O O . TYR A 1 261 ? 9.976 3.604 -32.629 1.00 84.25 261 TYR A O 1
ATOM 2105 N N . GLY A 1 262 ? 7.925 4.377 -33.082 1.00 72.81 262 GLY A N 1
ATOM 2106 C CA . GLY A 1 262 ? 7.957 3.835 -34.434 1.00 72.81 262 GLY A CA 1
ATOM 2107 C C . GLY A 1 262 ? 8.794 4.746 -35.322 1.00 72.81 262 GLY A C 1
ATOM 2108 O O . GLY A 1 262 ? 8.542 5.952 -35.411 1.00 72.81 262 GLY A O 1
ATOM 2109 N N . TYR A 1 263 ? 9.791 4.172 -35.989 1.00 64.56 263 TYR A N 1
ATOM 2110 C CA . TYR A 1 263 ? 10.447 4.833 -37.105 1.00 64.56 263 TYR A CA 1
ATOM 2111 C C . TYR A 1 263 ? 9.452 4.847 -38.257 1.00 64.56 263 TYR A C 1
ATOM 2113 O O . TYR A 1 263 ? 9.205 3.832 -38.904 1.00 64.56 263 TYR A O 1
ATOM 2121 N N . GLY A 1 264 ? 8.822 5.998 -38.484 1.00 59.88 264 GLY A N 1
ATOM 2122 C CA . GLY A 1 264 ? 8.050 6.196 -39.696 1.00 59.88 264 GLY A CA 1
ATOM 2123 C C . GLY A 1 264 ? 9.006 6.112 -40.878 1.00 59.88 264 GLY A C 1
ATOM 2124 O O . GLY A 1 264 ? 9.681 7.097 -41.170 1.00 59.88 264 GLY A O 1
ATOM 2125 N N . TYR A 1 265 ? 9.059 4.961 -41.552 1.00 57.78 265 TYR A N 1
ATOM 2126 C CA . TYR A 1 265 ? 9.626 4.849 -42.892 1.00 57.78 265 TYR A CA 1
ATOM 2127 C C . TYR A 1 265 ? 8.727 5.650 -43.835 1.00 57.78 265 TYR A C 1
ATOM 2129 O O . TYR A 1 265 ? 7.830 5.133 -44.500 1.00 57.78 265 TYR A O 1
ATOM 2137 N N . GLY A 1 266 ? 8.909 6.967 -43.819 1.00 55.00 266 GLY A N 1
ATOM 2138 C CA . GLY A 1 266 ? 8.380 7.828 -44.850 1.00 55.00 266 GLY A CA 1
ATOM 2139 C C . GLY A 1 266 ? 9.176 7.541 -46.108 1.00 55.00 266 GLY A C 1
ATOM 2140 O O . GLY A 1 266 ? 10.310 7.986 -46.215 1.00 55.00 266 GLY A O 1
ATOM 2141 N N . ASN A 1 267 ? 8.591 6.813 -47.057 1.00 55.09 267 ASN A N 1
ATOM 2142 C CA . ASN A 1 267 ? 9.043 6.901 -48.439 1.00 55.09 267 ASN A CA 1
ATOM 2143 C C . ASN A 1 267 ? 8.931 8.381 -48.844 1.00 55.09 267 ASN A C 1
ATOM 2145 O O . ASN A 1 267 ? 7.825 8.898 -49.013 1.00 55.09 267 ASN A O 1
ATOM 2149 N N . GLU A 1 268 ? 10.069 9.069 -48.945 1.00 60.09 268 GLU A N 1
ATOM 2150 C CA . GLU A 1 268 ? 10.177 10.516 -49.194 1.00 60.09 268 GLU A CA 1
ATOM 2151 C C . GLU A 1 268 ? 9.625 10.960 -50.558 1.00 60.09 268 GLU A C 1
ATOM 2153 O O . GLU A 1 268 ? 9.512 12.150 -50.827 1.00 60.09 268 GLU A O 1
ATOM 2158 N N . HIS A 1 269 ? 9.184 10.037 -51.411 1.00 65.06 269 HIS A N 1
ATOM 2159 C CA . HIS A 1 269 ? 8.779 10.348 -52.781 1.00 65.06 269 HIS A CA 1
ATOM 2160 C C . HIS A 1 269 ? 7.415 11.039 -52.944 1.00 65.06 269 HIS A C 1
ATOM 2162 O O . HIS A 1 269 ? 6.981 11.244 -54.071 1.00 65.06 269 HIS A O 1
ATOM 2168 N N . ASN A 1 270 ? 6.719 11.431 -51.870 1.00 61.47 270 ASN A N 1
ATOM 2169 C CA . ASN A 1 270 ? 5.476 12.203 -51.987 1.00 61.47 270 ASN A CA 1
ATOM 2170 C C . ASN A 1 270 ? 5.340 13.261 -50.878 1.00 61.47 270 ASN A C 1
ATOM 2172 O O . ASN A 1 270 ? 4.794 12.998 -49.805 1.00 61.47 270 ASN A O 1
ATOM 2176 N N . HIS A 1 271 ? 5.751 14.497 -51.183 1.00 60.91 271 HIS A N 1
ATOM 2177 C CA . HIS A 1 271 ? 5.738 15.693 -50.318 1.00 60.91 271 HIS A CA 1
ATOM 2178 C C . HIS A 1 271 ? 4.363 16.145 -49.764 1.00 60.91 271 HIS A C 1
ATOM 2180 O O . HIS A 1 271 ? 4.261 17.222 -49.182 1.00 60.91 271 HIS A O 1
ATOM 2186 N N . ARG A 1 272 ? 3.284 15.361 -49.902 1.00 64.00 272 ARG A N 1
ATOM 2187 C CA . ARG A 1 272 ? 1.923 15.775 -49.494 1.00 64.00 272 ARG A CA 1
ATOM 2188 C C . ARG A 1 272 ? 1.176 14.851 -48.533 1.00 64.00 272 ARG A C 1
ATOM 2190 O O . ARG A 1 272 ? 0.031 15.148 -48.202 1.00 64.00 272 ARG A O 1
ATOM 2197 N N . LYS A 1 273 ? 1.773 13.771 -48.018 1.00 56.75 273 LYS A N 1
ATOM 2198 C CA . LYS A 1 273 ? 1.080 12.903 -47.045 1.00 56.75 273 LYS A CA 1
ATOM 2199 C C . LYS A 1 273 ? 1.541 13.187 -45.614 1.00 56.75 273 LYS A C 1
ATOM 2201 O O . LYS A 1 273 ? 2.708 13.001 -45.282 1.00 56.75 273 LYS A O 1
ATOM 2206 N N . LYS A 1 274 ? 0.601 13.648 -44.770 1.00 62.84 274 LYS A N 1
ATOM 2207 C CA . LYS A 1 274 ? 0.745 13.777 -43.307 1.00 62.84 274 LYS A CA 1
ATOM 2208 C C . LYS A 1 274 ? 1.484 12.546 -42.774 1.00 62.84 274 LYS A C 1
ATOM 2210 O O . LYS A 1 274 ? 0.978 11.438 -42.930 1.00 62.84 274 LYS A O 1
ATOM 2215 N N . LYS A 1 275 ? 2.654 12.740 -42.152 1.00 57.44 275 LYS A N 1
ATOM 2216 C CA . LYS A 1 275 ? 3.395 11.680 -41.453 1.00 57.44 275 LYS A CA 1
ATOM 2217 C C . LYS A 1 275 ? 2.470 11.073 -40.396 1.00 57.44 275 LYS A C 1
ATOM 2219 O O . LYS A 1 275 ? 2.305 11.644 -39.320 1.00 57.44 275 LYS A O 1
ATOM 2224 N N . SER A 1 276 ? 1.832 9.944 -40.697 1.00 61.06 276 SER A N 1
ATOM 2225 C CA . SER A 1 276 ? 1.180 9.142 -39.669 1.00 61.06 276 SER A CA 1
ATOM 2226 C C . SER A 1 276 ? 2.298 8.636 -38.770 1.00 61.06 276 SER A C 1
ATOM 2228 O O . SER A 1 276 ? 3.135 7.853 -39.221 1.00 61.06 276 SER A O 1
ATOM 2230 N N . LYS A 1 277 ? 2.363 9.132 -37.532 1.00 67.56 277 LYS A N 1
ATOM 2231 C CA . LYS A 1 277 ? 3.262 8.593 -36.513 1.00 67.56 277 LYS A CA 1
ATOM 2232 C C . LYS A 1 277 ? 2.842 7.143 -36.281 1.00 67.56 277 LYS A C 1
ATOM 2234 O O . LYS A 1 277 ? 1.883 6.883 -35.565 1.00 67.56 277 LYS A O 1
ATOM 2239 N N . GLN A 1 278 ? 3.491 6.203 -36.960 1.00 70.56 278 GLN A N 1
ATOM 2240 C CA . GLN A 1 278 ? 3.392 4.806 -36.571 1.00 70.56 278 GLN A CA 1
ATOM 2241 C C . GLN A 1 278 ? 4.078 4.699 -35.211 1.00 70.56 278 GLN A C 1
ATOM 2243 O O . GLN A 1 278 ? 5.178 5.212 -35.022 1.00 70.56 278 GLN A O 1
ATOM 2248 N N . HIS A 1 279 ? 3.389 4.118 -34.241 1.00 80.25 279 HIS A N 1
ATOM 2249 C CA . HIS A 1 279 ? 3.925 3.898 -32.907 1.00 80.25 279 HIS A CA 1
ATOM 2250 C C . HIS A 1 279 ? 4.406 2.449 -32.847 1.00 80.25 279 HIS A C 1
ATOM 2252 O O . HIS A 1 279 ? 3.615 1.553 -33.119 1.00 80.25 279 HIS A O 1
ATOM 2258 N N . GLY A 1 280 ? 5.674 2.202 -32.517 1.00 89.75 280 GLY A N 1
ATOM 2259 C CA . GLY A 1 280 ? 6.164 0.844 -32.243 1.00 89.75 280 GLY A CA 1
ATOM 2260 C C . GLY A 1 280 ? 5.501 0.275 -30.986 1.00 89.75 280 GLY A C 1
ATOM 2261 O O . GLY A 1 280 ? 4.943 1.045 -30.205 1.00 89.75 280 GLY A O 1
ATOM 2262 N N . GLY A 1 281 ? 5.532 -1.043 -30.773 1.00 92.69 281 GLY A N 1
ATOM 2263 C CA . GLY A 1 281 ? 4.848 -1.684 -29.638 1.00 92.69 281 GLY A CA 1
ATOM 2264 C C . GLY A 1 281 ? 5.318 -1.200 -28.257 1.00 92.69 281 GLY A C 1
ATOM 2265 O O . GLY A 1 281 ? 6.496 -0.924 -28.049 1.00 92.69 281 GLY A O 1
ATOM 2266 N N . GLY A 1 282 ? 4.417 -1.099 -27.279 1.00 95.81 282 GLY A N 1
ATOM 2267 C CA . GLY A 1 282 ? 4.794 -0.796 -25.895 1.00 95.81 282 GLY A CA 1
ATOM 2268 C C . GLY A 1 282 ? 5.466 -1.994 -25.219 1.00 95.81 282 GLY A C 1
ATOM 2269 O O . GLY A 1 282 ? 5.027 -3.131 -25.398 1.00 95.81 282 GLY A O 1
ATOM 2270 N N . GLY A 1 283 ? 6.506 -1.754 -24.421 1.00 96.94 283 GLY A N 1
ATOM 2271 C CA . GLY A 1 283 ? 7.073 -2.781 -23.545 1.00 96.94 283 GLY A CA 1
ATOM 2272 C C . GLY A 1 283 ? 6.131 -3.100 -22.387 1.00 96.94 283 GLY A C 1
ATOM 2273 O O . GLY A 1 283 ? 5.343 -2.254 -21.971 1.00 96.94 283 GLY A O 1
ATOM 2274 N N . SER A 1 284 ? 6.177 -4.313 -21.853 1.00 97.75 284 SER A N 1
ATOM 2275 C CA . SER A 1 284 ? 5.359 -4.681 -20.687 1.00 97.75 284 SER A CA 1
ATOM 2276 C C . SER A 1 284 ? 5.922 -4.119 -19.378 1.00 97.75 284 SER A C 1
ATOM 2278 O O . SER A 1 284 ? 7.115 -3.831 -19.274 1.00 97.75 284 SER A O 1
ATOM 2280 N N . GLY A 1 285 ? 5.072 -3.972 -18.359 1.00 98.06 285 GLY A N 1
ATOM 2281 C CA . GLY A 1 285 ? 5.530 -3.684 -16.996 1.00 98.06 285 GLY A CA 1
ATOM 2282 C C . GLY A 1 285 ? 6.441 -4.793 -16.459 1.00 98.06 285 GLY A C 1
ATOM 2283 O O . GLY A 1 285 ? 6.502 -5.877 -17.025 1.00 98.06 285 GLY A O 1
ATOM 2284 N N . GLY A 1 286 ? 7.158 -4.522 -15.376 1.00 97.44 286 GLY A N 1
ATOM 2285 C CA . GLY A 1 286 ? 8.065 -5.453 -14.710 1.00 97.44 286 GLY A CA 1
ATOM 2286 C C . GLY A 1 286 ? 7.446 -6.113 -13.479 1.00 97.44 286 GLY A C 1
ATOM 2287 O O . GLY A 1 286 ? 6.232 -6.322 -13.413 1.00 97.44 286 GLY A O 1
ATOM 2288 N N . SER A 1 287 ? 8.276 -6.444 -12.491 1.00 97.88 287 SER A N 1
ATOM 2289 C CA . SER A 1 287 ? 7.817 -7.058 -11.239 1.00 97.88 287 SER A CA 1
ATOM 2290 C C . SER A 1 287 ? 8.128 -6.204 -10.020 1.00 97.88 287 SER A C 1
ATOM 2292 O O . SER A 1 287 ? 9.240 -5.694 -9.888 1.00 97.88 287 SER A O 1
ATOM 2294 N N . ILE A 1 288 ? 7.177 -6.128 -9.091 1.00 97.69 288 ILE A N 1
ATOM 2295 C CA . ILE A 1 288 ? 7.389 -5.598 -7.742 1.00 97.69 288 ILE A CA 1
ATOM 2296 C C . ILE A 1 288 ? 6.980 -6.677 -6.737 1.00 97.69 288 ILE A C 1
ATOM 2298 O O . ILE A 1 288 ? 5.835 -7.131 -6.732 1.00 97.69 288 ILE A O 1
ATOM 2302 N N . LEU A 1 289 ? 7.918 -7.088 -5.887 1.00 97.00 289 LEU A N 1
ATOM 2303 C CA . LEU A 1 289 ? 7.669 -7.979 -4.757 1.00 97.00 289 LEU A CA 1
ATOM 2304 C C . LEU A 1 289 ? 7.945 -7.226 -3.459 1.00 97.00 289 LEU A C 1
ATOM 2306 O O . LEU A 1 289 ? 9.067 -6.771 -3.245 1.00 97.00 289 LEU A O 1
ATOM 2310 N N . ILE A 1 290 ? 6.950 -7.149 -2.582 1.00 96.81 290 ILE A N 1
ATOM 2311 C CA . ILE A 1 290 ? 7.075 -6.576 -1.240 1.00 96.81 290 ILE A CA 1
ATOM 2312 C C . ILE A 1 290 ? 6.788 -7.681 -0.229 1.00 96.81 290 ILE A C 1
ATOM 2314 O O . ILE A 1 290 ? 5.712 -8.275 -0.236 1.00 96.81 290 ILE A O 1
ATOM 2318 N N . LYS A 1 291 ? 7.755 -7.973 0.637 1.00 96.31 291 LYS A N 1
ATOM 2319 C CA . LYS A 1 291 ? 7.609 -8.938 1.725 1.00 96.31 291 LYS A CA 1
ATOM 2320 C C . LYS A 1 291 ? 7.787 -8.229 3.058 1.00 96.31 291 LYS A C 1
ATOM 2322 O O . LYS A 1 291 ? 8.894 -7.787 3.358 1.00 96.31 291 LYS A O 1
ATOM 2327 N N . LEU A 1 292 ? 6.716 -8.173 3.840 1.00 95.56 292 LEU A N 1
ATOM 2328 C CA . LEU A 1 292 ? 6.733 -7.761 5.236 1.00 95.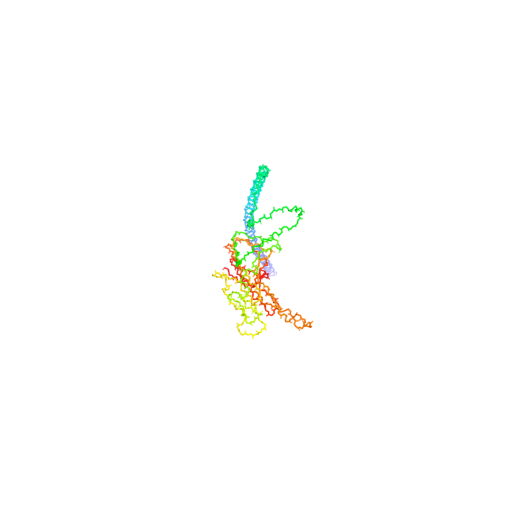56 292 LEU A CA 1
ATOM 2329 C C . LEU A 1 292 ? 6.965 -9.012 6.091 1.00 95.56 292 LEU A C 1
ATOM 2331 O O . LEU A 1 292 ? 6.306 -10.029 5.880 1.00 95.56 292 LEU A O 1
ATOM 2335 N N . GLN A 1 293 ? 7.974 -9.008 6.964 1.00 93.19 293 GLN A N 1
ATOM 2336 C CA . GLN A 1 293 ? 8.335 -10.215 7.726 1.00 93.19 293 GLN A CA 1
ATOM 2337 C C . GLN A 1 293 ? 7.690 -10.285 9.105 1.00 93.19 293 GLN A C 1
ATOM 2339 O O . GLN A 1 293 ? 7.571 -11.386 9.638 1.00 93.19 293 GLN A O 1
ATOM 2344 N N . ASN A 1 294 ? 7.300 -9.150 9.681 1.00 83.62 294 ASN A N 1
ATOM 2345 C CA . ASN A 1 294 ? 6.809 -9.099 11.045 1.00 83.62 294 ASN A CA 1
ATOM 2346 C C . ASN A 1 294 ? 5.534 -8.258 11.128 1.00 83.62 294 ASN A C 1
ATOM 2348 O O . ASN A 1 294 ? 5.485 -7.137 10.622 1.00 83.62 294 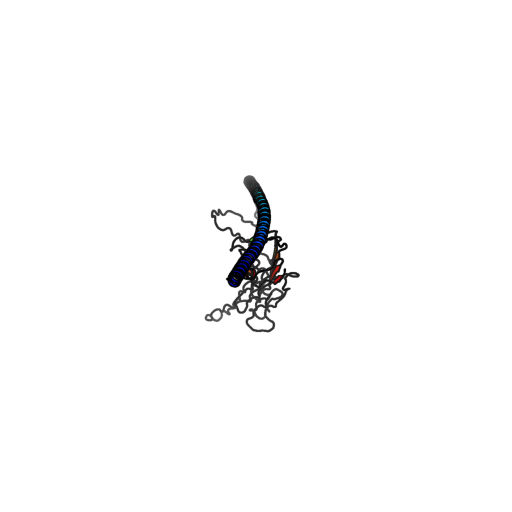ASN A O 1
ATOM 2352 N N . SER A 1 295 ? 4.513 -8.786 11.804 1.00 65.88 295 SER A N 1
ATOM 2353 C CA . SER A 1 295 ? 3.294 -8.049 12.134 1.00 65.88 295 SER A CA 1
ATOM 2354 C C . SER A 1 295 ? 3.553 -7.181 13.368 1.00 65.88 295 SER A C 1
ATOM 2356 O O . SER A 1 295 ? 3.010 -7.420 14.448 1.00 65.88 295 SER A O 1
ATOM 2358 N N . TYR A 1 296 ? 4.457 -6.210 13.247 1.00 76.44 296 TYR A N 1
ATOM 2359 C CA . TYR A 1 296 ? 4.560 -5.176 14.272 1.00 76.44 296 TYR A CA 1
ATOM 2360 C C . TYR A 1 296 ? 3.270 -4.335 14.265 1.00 76.44 296 TYR A C 1
ATOM 2362 O O . TYR A 1 296 ? 2.651 -4.185 13.212 1.00 76.44 296 TYR A O 1
ATOM 2370 N N . PRO A 1 297 ? 2.848 -3.757 15.406 1.00 82.75 297 PRO A N 1
ATOM 2371 C CA . PRO A 1 297 ? 1.601 -2.991 15.509 1.00 82.75 297 PRO A CA 1
ATOM 2372 C C . PRO A 1 297 ? 1.589 -1.699 14.676 1.00 82.75 297 PRO A C 1
ATOM 2374 O O . PRO A 1 297 ? 0.594 -0.975 14.679 1.00 82.75 297 PRO A O 1
ATOM 2377 N N . PHE A 1 298 ? 2.683 -1.369 13.987 1.00 87.62 298 PHE A N 1
ATOM 2378 C CA . PHE A 1 298 ? 2.769 -0.156 13.196 1.00 87.62 298 PHE A CA 1
ATOM 2379 C C . PHE A 1 298 ? 2.045 -0.324 11.855 1.00 87.62 298 PHE A C 1
ATOM 2381 O O . PHE A 1 298 ? 2.343 -1.254 11.103 1.00 87.62 298 PHE A O 1
ATOM 2388 N N . PRO A 1 299 ? 1.119 0.587 11.511 1.00 93.38 299 PRO A N 1
ATOM 2389 C CA . PRO A 1 299 ? 0.433 0.530 10.233 1.00 93.38 299 PRO A CA 1
ATOM 2390 C C . PRO A 1 299 ? 1.422 0.755 9.087 1.00 93.38 299 PRO A C 1
ATOM 2392 O O . PRO A 1 299 ? 2.316 1.605 9.164 1.00 93.38 299 PRO A O 1
ATOM 2395 N N . ASN A 1 300 ? 1.234 0.005 8.005 1.00 95.94 300 ASN A N 1
ATOM 2396 C CA . ASN A 1 300 ? 1.963 0.200 6.758 1.00 95.94 300 ASN A CA 1
ATOM 2397 C C . ASN A 1 300 ? 1.214 1.201 5.871 1.00 95.94 300 ASN A C 1
ATOM 2399 O O . ASN A 1 300 ? -0.014 1.228 5.849 1.00 95.94 300 ASN A O 1
ATOM 2403 N N . VAL A 1 301 ? 1.957 2.005 5.113 1.00 97.25 301 VAL A N 1
ATOM 2404 C CA . VAL A 1 301 ? 1.416 2.920 4.102 1.00 97.25 301 VAL A CA 1
ATOM 2405 C C . VAL A 1 301 ? 2.047 2.563 2.763 1.00 97.25 301 VAL A C 1
ATOM 2407 O O . VAL A 1 301 ? 3.259 2.662 2.602 1.00 97.25 301 VAL A O 1
ATOM 2410 N N . PHE A 1 302 ? 1.239 2.145 1.789 1.00 97.00 302 PHE A N 1
ATOM 2411 C CA . PHE A 1 302 ? 1.750 1.621 0.515 1.00 97.00 302 PHE A CA 1
ATOM 2412 C C . PHE A 1 302 ? 1.947 2.671 -0.580 1.00 97.00 302 PHE A C 1
ATOM 2414 O O . PHE A 1 302 ? 2.709 2.422 -1.514 1.00 97.00 302 PHE A O 1
ATOM 2421 N N . GLY A 1 303 ? 1.325 3.847 -0.466 1.00 96.38 303 GLY A N 1
ATOM 2422 C CA . GLY A 1 303 ? 1.480 4.932 -1.439 1.00 96.38 303 GLY A CA 1
ATOM 2423 C C . GLY A 1 303 ? 1.059 4.535 -2.852 1.00 96.38 303 GLY A C 1
ATOM 2424 O O . GLY A 1 303 ? 0.095 3.792 -3.034 1.00 96.38 303 GLY A O 1
ATOM 2425 N N . THR A 1 304 ? 1.776 5.042 -3.860 1.00 98.38 304 THR A N 1
ATOM 2426 C CA . THR A 1 304 ? 1.550 4.660 -5.263 1.00 98.38 304 THR A CA 1
ATOM 2427 C C . THR A 1 304 ? 2.538 3.578 -5.688 1.00 98.38 304 THR A C 1
ATOM 2429 O O . THR A 1 304 ? 3.752 3.760 -5.568 1.00 98.38 304 THR A O 1
ATOM 2432 N N . ILE A 1 305 ? 2.026 2.472 -6.238 1.00 98.44 305 ILE A N 1
ATOM 2433 C CA . ILE A 1 305 ? 2.842 1.358 -6.743 1.00 98.44 305 ILE A CA 1
ATOM 2434 C C . ILE A 1 305 ? 2.379 0.990 -8.155 1.00 98.44 305 ILE A C 1
ATOM 2436 O O . ILE A 1 305 ? 1.193 0.727 -8.364 1.00 98.44 305 ILE A O 1
ATOM 2440 N N . ARG A 1 306 ? 3.289 0.984 -9.140 1.00 98.44 306 ARG A N 1
ATOM 2441 C CA . ARG A 1 306 ? 2.933 0.780 -10.555 1.00 98.44 306 ARG A CA 1
ATOM 2442 C C . ARG A 1 306 ? 3.830 -0.211 -11.298 1.00 98.44 306 ARG A C 1
ATOM 2444 O O . ARG A 1 306 ? 5.047 -0.080 -11.314 1.00 98.44 306 ARG A O 1
ATOM 2451 N N . CYS A 1 307 ? 3.210 -1.152 -12.001 1.00 97.62 307 CYS A N 1
ATOM 2452 C CA . CYS A 1 307 ? 3.848 -2.000 -13.014 1.00 97.62 307 CYS A CA 1
ATOM 2453 C C . CYS A 1 307 ? 3.010 -1.980 -14.296 1.00 97.62 307 CYS A C 1
ATOM 2455 O O . CYS A 1 307 ? 2.472 -3.007 -14.709 1.00 97.62 307 CYS A O 1
ATOM 2457 N N . ILE A 1 308 ? 2.847 -0.818 -14.924 1.00 98.38 308 ILE A N 1
ATOM 2458 C CA . ILE A 1 308 ? 2.058 -0.696 -16.160 1.00 98.38 308 ILE A CA 1
ATOM 2459 C C . ILE A 1 308 ? 2.943 -0.863 -17.399 1.00 98.38 308 ILE A C 1
ATOM 2461 O O . ILE A 1 308 ? 4.142 -0.597 -17.355 1.00 98.38 308 ILE A O 1
ATOM 2465 N N . GLY A 1 309 ? 2.369 -1.331 -18.507 1.00 97.81 309 GLY A N 1
ATOM 2466 C CA . GLY A 1 309 ? 3.086 -1.372 -19.782 1.00 97.81 309 GLY A CA 1
ATOM 2467 C C . GLY A 1 309 ? 3.277 0.023 -20.380 1.00 97.81 309 GLY A C 1
ATOM 2468 O O . GLY A 1 309 ? 2.659 0.992 -19.946 1.00 97.81 309 GLY A O 1
ATOM 2469 N N . GLY A 1 310 ? 4.100 0.130 -21.415 1.00 97.12 310 GLY A N 1
ATOM 2470 C CA . GLY A 1 310 ? 4.185 1.317 -22.257 1.00 97.12 310 GLY A CA 1
ATOM 2471 C C . GLY A 1 310 ? 2.998 1.431 -23.212 1.00 97.12 310 GLY A C 1
ATOM 2472 O O . GLY A 1 310 ? 2.191 0.508 -23.342 1.00 97.12 310 GLY A O 1
ATOM 2473 N N . ASN A 1 311 ? 2.897 2.568 -23.896 1.00 95.38 311 ASN A N 1
ATOM 2474 C CA . ASN A 1 311 ? 1.854 2.896 -24.870 1.00 95.38 311 ASN A CA 1
ATOM 2475 C C . ASN A 1 311 ? 0.427 2.712 -24.331 1.00 95.38 311 ASN A C 1
ATOM 2477 O O . ASN A 1 311 ? -0.475 2.313 -25.065 1.00 95.38 311 ASN A O 1
ATOM 2481 N N . GLN A 1 312 ? 0.209 2.978 -23.042 1.00 94.44 312 GLN A N 1
ATOM 2482 C CA . GLN A 1 312 ? -1.128 2.875 -22.460 1.00 94.44 312 GLN A CA 1
ATOM 2483 C C . GLN A 1 312 ? -2.099 3.792 -23.208 1.00 94.44 312 GLN A C 1
ATOM 2485 O O . GLN A 1 312 ? -1.758 4.930 -23.539 1.00 94.44 312 GLN A O 1
ATOM 2490 N N . ASN A 1 313 ? -3.311 3.291 -23.450 1.00 93.19 313 ASN A N 1
ATOM 2491 C CA . ASN A 1 313 ? -4.355 3.940 -24.254 1.00 93.19 313 ASN A CA 1
ATOM 2492 C C . ASN A 1 313 ? -4.080 3.979 -25.767 1.00 93.19 313 ASN A C 1
ATOM 2494 O O . ASN A 1 313 ? -4.816 4.635 -26.503 1.00 93.19 313 ASN A O 1
ATOM 2498 N N . LEU A 1 314 ? -3.059 3.267 -26.247 1.00 92.00 314 LEU A N 1
ATOM 2499 C CA . LEU A 1 314 ? -2.841 3.029 -27.669 1.00 92.00 314 LEU A CA 1
ATOM 2500 C C . LEU A 1 314 ? -3.171 1.575 -28.025 1.00 92.00 314 LEU A C 1
ATOM 2502 O O . LEU A 1 314 ? -3.201 0.672 -27.193 1.00 92.00 314 LEU A O 1
ATOM 2506 N N . ILE A 1 315 ? -3.405 1.341 -29.311 1.00 90.94 315 ILE A N 1
ATOM 2507 C CA . ILE A 1 315 ? -3.740 0.027 -29.885 1.00 90.94 315 ILE A CA 1
ATOM 2508 C C . ILE A 1 315 ? -2.621 -1.021 -29.752 1.00 90.94 315 ILE A C 1
ATOM 2510 O O . ILE A 1 315 ? -2.861 -2.212 -29.910 1.00 90.94 315 ILE A O 1
ATOM 2514 N N . ASN A 1 316 ? -1.405 -0.586 -29.443 1.00 92.25 316 ASN A N 1
ATOM 2515 C CA . ASN A 1 316 ? -0.193 -1.390 -29.318 1.00 92.25 316 ASN A CA 1
ATOM 2516 C C . ASN A 1 316 ? 0.376 -1.338 -27.887 1.00 92.25 316 ASN A C 1
ATOM 2518 O O . ASN A 1 316 ? 1.596 -1.348 -27.697 1.00 92.25 316 ASN A O 1
ATOM 2522 N N . GLU A 1 317 ? -0.501 -1.209 -26.887 1.00 95.19 317 GLU A N 1
ATOM 2523 C CA . GLU A 1 317 ? -0.109 -1.137 -25.479 1.00 95.19 317 GLU A CA 1
ATOM 2524 C C . GLU A 1 317 ? 0.645 -2.397 -25.030 1.00 95.19 317 GLU A C 1
ATOM 2526 O O . GLU A 1 317 ? 0.310 -3.528 -25.403 1.00 95.19 317 GLU A O 1
ATOM 2531 N N . GLY A 1 318 ? 1.650 -2.192 -24.184 1.00 96.50 318 GLY A N 1
ATOM 2532 C CA . GLY A 1 318 ? 2.271 -3.274 -23.436 1.00 96.50 318 GLY A CA 1
ATOM 2533 C C . GLY A 1 318 ? 1.360 -3.759 -22.307 1.00 96.50 318 GLY A C 1
ATOM 2534 O O . GLY A 1 318 ? 0.590 -2.990 -21.724 1.00 96.50 318 GLY A O 1
ATOM 2535 N N . GLY A 1 319 ? 1.475 -5.040 -21.971 1.00 96.88 319 GLY A N 1
ATOM 2536 C CA . GLY A 1 319 ? 0.801 -5.650 -20.831 1.00 96.88 319 GLY A CA 1
ATOM 2537 C C . GLY A 1 319 ? 1.285 -5.084 -19.492 1.00 96.88 319 GLY A C 1
ATOM 2538 O O . GLY A 1 319 ? 2.426 -4.636 -19.356 1.00 96.88 319 GLY A O 1
ATOM 2539 N N . LYS A 1 320 ? 0.410 -5.108 -18.485 1.00 97.81 320 LYS A N 1
ATOM 2540 C CA . LYS A 1 320 ? 0.731 -4.724 -17.105 1.00 97.81 320 LYS A CA 1
ATOM 2541 C C . LYS A 1 320 ? 1.484 -5.847 -16.424 1.00 97.81 320 LYS A C 1
ATOM 2543 O O . LYS A 1 320 ? 0.962 -6.950 -16.411 1.00 97.81 320 LYS A O 1
ATOM 2548 N N . GLY A 1 321 ? 2.601 -5.540 -15.776 1.00 97.00 321 GLY A N 1
ATOM 2549 C CA . GLY A 1 321 ? 3.444 -6.496 -15.069 1.00 97.00 321 GLY A CA 1
ATOM 2550 C C . GLY A 1 321 ? 2.789 -7.142 -13.844 1.00 97.00 321 GLY A C 1
ATOM 2551 O O . GLY A 1 321 ? 1.609 -7.490 -13.842 1.00 97.00 321 GLY A O 1
ATOM 2552 N N . ARG A 1 322 ? 3.556 -7.386 -12.783 1.00 97.00 322 ARG A N 1
ATOM 2553 C CA . ARG A 1 322 ? 3.040 -8.097 -11.600 1.00 97.00 322 ARG A CA 1
ATOM 2554 C C . ARG A 1 322 ? 3.470 -7.417 -10.313 1.00 97.00 322 ARG A C 1
ATOM 2556 O O . ARG A 1 322 ? 4.608 -6.972 -10.190 1.00 97.00 322 ARG A O 1
ATOM 2563 N N . ILE A 1 323 ? 2.545 -7.360 -9.361 1.00 97.12 323 ILE A N 1
ATOM 2564 C CA . ILE A 1 323 ? 2.781 -6.855 -8.011 1.00 97.12 323 ILE A CA 1
ATOM 2565 C C . ILE A 1 323 ? 2.341 -7.945 -7.039 1.00 97.12 323 ILE A C 1
ATOM 2567 O O . ILE A 1 323 ? 1.229 -8.463 -7.164 1.00 97.12 323 ILE A O 1
ATOM 2571 N N . ALA A 1 324 ? 3.202 -8.300 -6.091 1.00 96.50 324 ALA A N 1
ATOM 2572 C CA . ALA A 1 324 ? 2.865 -9.199 -4.996 1.00 96.50 324 ALA A CA 1
ATOM 2573 C C . ALA A 1 324 ? 3.284 -8.578 -3.662 1.00 96.50 324 ALA A C 1
ATOM 2575 O O . ALA A 1 324 ? 4.388 -8.039 -3.547 1.00 96.50 324 ALA A O 1
ATOM 2576 N N . ILE A 1 325 ? 2.391 -8.647 -2.679 1.00 96.38 325 ILE A N 1
ATOM 2577 C CA . ILE A 1 325 ? 2.586 -8.109 -1.333 1.00 96.38 325 ILE A CA 1
ATOM 2578 C C . ILE A 1 325 ? 2.277 -9.234 -0.340 1.00 96.38 325 ILE A C 1
ATOM 2580 O O . ILE A 1 325 ? 1.254 -9.901 -0.471 1.00 96.38 325 ILE A O 1
ATOM 2584 N N . TYR A 1 326 ? 3.189 -9.468 0.603 1.00 96.00 326 TYR A N 1
ATOM 2585 C CA . TYR A 1 326 ? 3.110 -10.546 1.593 1.00 96.00 326 TYR A CA 1
ATOM 2586 C C . TYR A 1 326 ? 3.313 -10.037 3.011 1.00 96.00 326 TYR A C 1
ATOM 2588 O O . TYR A 1 326 ? 4.064 -9.078 3.212 1.00 96.00 326 TYR A O 1
ATOM 2596 N N . GLY A 1 327 ? 2.731 -10.758 3.973 1.00 94.00 327 GLY A N 1
ATOM 2597 C CA . GLY A 1 327 ? 2.908 -10.521 5.407 1.00 94.00 327 GLY A CA 1
ATOM 2598 C C . GLY A 1 327 ? 2.015 -9.423 5.980 1.00 94.00 327 GLY A C 1
ATOM 2599 O O . GLY A 1 327 ? 2.302 -8.910 7.057 1.00 94.00 327 GLY A O 1
ATOM 2600 N N . VAL A 1 328 ? 0.962 -9.032 5.255 1.00 94.50 328 VAL A N 1
ATOM 2601 C CA . VAL A 1 328 ? -0.067 -8.108 5.744 1.00 94.50 328 VAL A CA 1
ATOM 2602 C C . VAL A 1 328 ? -1.387 -8.322 5.006 1.00 94.50 328 VAL A C 1
ATOM 2604 O O . VAL A 1 328 ? -1.407 -8.590 3.802 1.00 94.50 328 VAL A O 1
ATOM 2607 N N . GLU A 1 329 ? -2.499 -8.133 5.705 1.00 94.75 329 GLU A N 1
ATOM 2608 C CA . GLU A 1 329 ? -3.809 -8.010 5.074 1.00 94.75 329 GLU A CA 1
ATOM 2609 C C . GLU A 1 329 ? -3.966 -6.600 4.474 1.00 94.75 329 GLU A C 1
ATOM 2611 O O . GLU A 1 329 ? -3.787 -5.594 5.157 1.00 94.75 329 GLU A O 1
ATOM 2616 N N . LEU A 1 330 ? -4.274 -6.507 3.178 1.00 95.06 330 LEU A N 1
ATOM 2617 C CA . LEU A 1 330 ? -4.459 -5.227 2.490 1.00 95.06 330 LEU A CA 1
ATOM 2618 C C . LEU A 1 330 ? -5.932 -4.840 2.497 1.00 95.06 330 LEU A C 1
ATOM 2620 O O . LEU A 1 330 ? -6.773 -5.575 1.972 1.00 95.06 330 LEU A O 1
ATOM 2624 N N . SER A 1 331 ? -6.229 -3.639 2.982 1.00 95.38 331 SER A N 1
ATOM 2625 C CA . SER A 1 331 ? -7.565 -3.067 2.874 1.00 95.38 331 SER A CA 1
ATOM 2626 C C . SER A 1 331 ? -7.881 -2.631 1.434 1.00 95.38 331 SER A C 1
ATOM 2628 O O . SER A 1 331 ? -7.012 -2.481 0.563 1.00 95.38 331 SER A O 1
ATOM 2630 N N . SER A 1 332 ? -9.157 -2.348 1.165 1.00 95.81 332 SER A N 1
ATOM 2631 C CA . SER A 1 332 ? -9.572 -1.740 -0.106 1.00 95.81 332 SER A CA 1
ATOM 2632 C C . SER A 1 332 ? -8.904 -0.384 -0.351 1.00 95.81 332 SER A C 1
ATOM 2634 O O . SER A 1 332 ? -8.633 -0.033 -1.498 1.00 95.81 332 SER A O 1
ATOM 2636 N N . ASN A 1 333 ? -8.614 0.370 0.712 1.00 96.62 333 ASN A N 1
ATOM 2637 C CA . ASN A 1 333 ? -7.945 1.664 0.604 1.00 96.62 333 ASN A CA 1
ATOM 2638 C C . ASN A 1 333 ? -6.470 1.506 0.224 1.00 96.62 333 ASN A C 1
ATOM 2640 O O . ASN A 1 333 ? -5.990 2.262 -0.620 1.00 96.62 333 ASN A O 1
ATOM 2644 N N . ASP A 1 334 ? -5.787 0.491 0.758 1.00 96.38 334 ASP A N 1
ATOM 2645 C CA . ASP A 1 334 ? -4.374 0.230 0.449 1.00 96.38 334 ASP A CA 1
ATOM 2646 C C . ASP A 1 334 ? -4.168 -0.113 -1.027 1.00 96.38 334 ASP A C 1
ATOM 2648 O O . ASP A 1 334 ? -3.186 0.289 -1.646 1.00 96.38 334 ASP A O 1
ATOM 2652 N N . THR A 1 335 ? -5.129 -0.819 -1.625 1.00 97.19 335 THR A N 1
ATOM 2653 C CA . THR A 1 335 ? -5.048 -1.243 -3.031 1.00 97.19 335 THR A CA 1
ATOM 2654 C C . THR A 1 335 ? -5.489 -0.179 -4.036 1.00 97.19 335 THR A C 1
ATOM 2656 O O . THR A 1 335 ? -5.271 -0.357 -5.234 1.00 97.19 335 THR A O 1
ATOM 2659 N N . LYS A 1 336 ? -6.055 0.950 -3.585 1.00 97.69 336 LYS A N 1
ATOM 2660 C CA . LYS A 1 336 ? -6.604 1.998 -4.465 1.00 97.69 336 LYS A CA 1
ATOM 2661 C C . LYS A 1 336 ? -5.559 2.612 -5.403 1.00 97.69 336 LYS A C 1
ATOM 2663 O O . LYS A 1 336 ? -5.884 2.946 -6.539 1.00 97.69 336 LYS A O 1
ATOM 2668 N N . ASN A 1 337 ? -4.317 2.752 -4.936 1.00 97.81 337 ASN A N 1
ATOM 2669 C CA . ASN A 1 337 ? -3.222 3.399 -5.670 1.00 97.81 337 ASN A CA 1
ATOM 2670 C C . ASN A 1 337 ? -2.185 2.396 -6.218 1.00 97.81 337 ASN A C 1
ATOM 2672 O O . ASN A 1 337 ? -1.067 2.783 -6.573 1.00 97.81 337 ASN A O 1
ATOM 2676 N N . ILE A 1 338 ? -2.553 1.113 -6.291 1.00 98.25 338 ILE A N 1
ATOM 2677 C CA . ILE A 1 338 ? -1.691 0.025 -6.758 1.00 98.25 338 ILE A CA 1
ATOM 2678 C C . ILE A 1 338 ? -2.226 -0.503 -8.094 1.00 98.25 338 ILE A C 1
ATOM 2680 O O . ILE A 1 338 ? -3.358 -0.982 -8.165 1.00 98.25 338 ILE A O 1
ATOM 2684 N N . ASP A 1 339 ? -1.416 -0.439 -9.155 1.00 97.81 339 ASP A N 1
ATOM 2685 C CA . ASP A 1 339 ? -1.794 -0.932 -10.488 1.00 97.81 339 ASP A CA 1
ATOM 2686 C C . ASP A 1 339 ? -0.643 -1.703 -11.161 1.00 97.81 339 ASP A C 1
ATOM 2688 O O . ASP A 1 339 ? 0.414 -1.117 -11.409 1.00 97.81 339 ASP A O 1
ATOM 2692 N N . PRO A 1 340 ? -0.799 -2.995 -11.509 1.00 97.00 340 PRO A N 1
ATOM 2693 C CA . PRO A 1 340 ? -1.996 -3.841 -11.416 1.00 97.00 340 PRO A CA 1
ATOM 2694 C C . PRO A 1 340 ? -2.389 -4.225 -9.990 1.00 97.00 340 PRO A C 1
ATOM 2696 O O . PRO A 1 340 ? -1.587 -4.128 -9.066 1.00 97.00 340 PRO A O 1
ATOM 2699 N N . LYS A 1 341 ? -3.625 -4.725 -9.830 1.00 97.00 341 LYS A N 1
ATOM 2700 C CA . LYS A 1 341 ? -4.120 -5.260 -8.552 1.00 97.00 341 LYS A CA 1
ATOM 2701 C C . LYS A 1 341 ? -3.105 -6.267 -7.987 1.00 97.00 341 LYS A C 1
ATOM 2703 O O . LYS A 1 341 ? -2.796 -7.242 -8.686 1.00 97.00 341 LYS A O 1
ATOM 2708 N N . PRO A 1 342 ? -2.604 -6.065 -6.755 1.00 96.50 342 PRO A N 1
ATOM 2709 C CA . PRO A 1 342 ? -1.564 -6.918 -6.211 1.00 96.50 342 PRO A CA 1
ATOM 2710 C C . PRO A 1 342 ? -2.115 -8.313 -5.915 1.00 96.50 342 PRO A C 1
ATOM 2712 O O . PRO A 1 342 ? -3.284 -8.484 -5.554 1.00 96.50 342 PRO A O 1
ATOM 2715 N N . PHE A 1 343 ? -1.261 -9.324 -6.047 1.00 95.75 343 PHE A N 1
ATOM 2716 C CA . PHE A 1 343 ? -1.487 -10.592 -5.372 1.00 95.75 343 PHE A CA 1
ATOM 2717 C C . PHE A 1 343 ? -1.193 -10.392 -3.883 1.00 95.75 343 PHE A C 1
ATOM 2719 O O . PHE A 1 343 ? -0.086 -9.980 -3.539 1.00 95.75 343 PHE A O 1
ATOM 2726 N N . ASN A 1 344 ? -2.180 -10.664 -3.030 1.00 91.56 344 ASN A N 1
ATOM 2727 C CA . ASN A 1 344 ? -2.042 -10.576 -1.583 1.00 91.56 344 ASN A CA 1
ATOM 2728 C C . ASN A 1 344 ? -2.312 -11.942 -0.950 1.00 91.56 344 ASN A C 1
ATOM 2730 O O . ASN A 1 344 ? -3.304 -12.592 -1.296 1.00 91.56 344 ASN A O 1
ATOM 2734 N N . ARG A 1 345 ? -1.434 -12.365 -0.044 1.00 77.31 345 ARG A N 1
ATOM 2735 C CA . ARG A 1 345 ? -1.625 -13.536 0.811 1.00 77.31 345 ARG A CA 1
ATOM 2736 C C . ARG A 1 345 ? -1.040 -13.213 2.181 1.00 77.31 345 ARG A C 1
ATOM 2738 O O . ARG A 1 345 ? 0.109 -12.771 2.251 1.00 77.31 345 ARG A O 1
ATOM 2745 N N . GLU A 1 346 ? -1.838 -13.455 3.213 1.00 61.12 346 GLU A N 1
ATOM 2746 C CA . GLU A 1 346 ? -1.391 -13.433 4.609 1.00 61.12 346 GLU A CA 1
ATOM 2747 C C . GLU A 1 346 ? -0.287 -14.457 4.873 1.00 61.12 346 GLU A C 1
ATOM 2749 O O . GLU A 1 346 ? -0.365 -15.590 4.324 1.00 61.12 346 GLU A O 1
#

Sequence (346 aa):
MKKYLNFYYIEYKYNTYIYIYNNQKQVNDLKYELSKKSQLIETKIANIQNLNIKMNEYNSELQKQTKEFTRYQNEFKEFKKDIQINFEDQNKIIQQCKLQTEEKKEKNSNDDNDDDDTNSRFAVTYNSDDSDIENEDDVTKKIKIRVKELGYLKIKSSHLWIKHPSSSIDCSQLGYPSDQGPGTGRLRTLLSGGGYGTKGKEIIPSNDQKGGIYGEKTLLKQIHYGSGGASGGSGGGIIQLVIEQQLINYGLIQCNGGNGYGYGYGNEHNHRKKKSKQHGGGGSGGSILIKLQNSYPFPNVFGTIRCIGGNQNLINEGGKGRIAIYGVELSSNDTKNIDPKPFNRE

Mean predicted aligned error: 13.8 Å

Secondary structure (DSSP, 8-state):
-HHHHHHHHHHHHHHHHHHHHHHHHHHHHHHHHHHHHHHHHHHHHHHHHHHHHHHHHHHHHHHHHHHHHHHHHHHHHHHHHHHHHHHHHHHHHHHHHHHHHHHHHHHHTT--------------------------S----------SS--EEEEEEEEEEE-STT-EEE-TT-SS-TT-STTPPPTTSTTPPP-BSBPPP-SS--TT-SPPP-S-SS-SS---PPPPPTTSPPPP-EEEEEEEEEEEESSEEE-PPPPP-------TT-TTS----PPPPPPPP-EEEEEE----SSPPB--EEE-PPSSTTSTTPPPP-EEEEESSPPPTTGGGGEESPPEEE-

pLDDT: mean 85.9, std 17.64, range [28.44, 98.56]

Radius of gyration: 40.48 Å; Cα contacts (8 Å, |Δi|>4): 739; chains: 1; bounding box: 144×48×124 Å

Foldseek 3Di:
DVVVVVVVVVVVVVVVVVVVVVVVVVVVVVVVVVVVVVVVVVVVVVVVVVVVVVVVVVVVVVVVVVVVVVVVVVVVVVVVVVVVVVVVVVVVVVVVVVVVVVVVVVVVVVPDDDDDDDDDDPDPDPPPDDDPDPDPDDPPPDPDDPDPAQDAAEDEEQEDAADDAADEAFQALSFAFAPDDQFEFDLVQQQAAGEEPHWWFGDDPDPGGIGDYDDDQQCPVHFHWWPHYRQFWHTFGEYEYEHAHEAHDQYEYFGEIGWTFDDQPPPVPDPPDDRPRDTGAWIFFGEYEAEYNDPDPDDYAQHAYARFIYPPPDRRTHYGHAYEHEDDDDDPVNQPRYPPRHHYDD

Organism: Reticulomyxa filosa (NCBI:txid46433)

=== Feature glossary ===
Key to the feature types in this record:

Secondary structure (8-state, DSSP). Secondary structure is the local, repeating backbone conformation. DSSP classifies it into eight states by reading the hydrogen-bond network: three helix types (H, G, I), two β types (E, B), two non-regular types (T, S), and unstructured coil (-).

Backbone torsions (φ/ψ). Backbone dihedral angles. Every residue except chain termini has a φ (preceding-C → N → Cα → C) and a ψ (N → Cα → C → next-N). They are reported in degrees following the IUPAC sign convention. Secondary structure is essentially a statement about which (φ, ψ) basin each residue occupies.

Predicted aligned error. Predicted Aligned Error (PAE) is an AlphaFold confidence matrix: entry (i, j) is the expected error in the position of residue j, in ångströms, when the prediction is superimposed on the true structure at residue i. Low PAE within a block of residues means that block is internally rigid and well-predicted; high PAE between two blocks means their relative placement is uncertain even if each block individually is confident.

B-factor. B-factor (Debye–Waller factor) reflects atomic displacement in the crystal lattice. It is an experimental observable (units Å²), not a prediction; low values mean the atom is pinned down, high values mean it moves or is heterogeneous across the crystal.

Secondary structure (3-state, P-SEA). Three-state secondary structure (P-SEA) collapses the eight DSSP classes into helix (a), strand (b), and coil (c). P-SEA assigns these from Cα geometry alone — distances and angles — without requiring backbone oxygens, so it works on any Cα trace.

Sequence. Primary structure: the covalent order of the twenty standard amino acids along the backbone. Two proteins with the same sequence will (almost always) fold to the same structure; two with 30% identity often share a fold but not the details.

pLDDT. pLDDT is the predicted lDDT-Cα score: AlphaFold's confidence that the local environment of each residue (all inter-atomic distances within 15 Å) is correctly placed. It is a per-residue number between 0 and 100, with higher meaning more reliable.

InterPro / GO / CATH / organism. Functional annotations link the protein to curated databases. InterPro entries identify conserved domains and families by matching the sequence against member-database signatures (Pfam, PROSITE, CDD, …). Gene Ontology (GO) terms describe molecular function, biological process, and cellular component in a controlled vocabulary. CATH places the structure in a hierarchical fold classification (Class/Architecture/Topology/Homologous-superfamily). The organism is the source species.

Contact-map, Ramachandran, and PAE plots. Three diagnostic plots accompany the record. The Cα contact map visualizes the tertiary structure as a 2D adjacency matrix (8 Å cutoff, sequence-local contacts suppressed). The Ramachandran plot shows the distribution of backbone (φ, ψ) torsions, with points in the α and β basins reflecting secondary structure content. The PAE plot shows AlphaFold's inter-residue confidence as a color matrix.

mmCIF coordinates. The mmCIF table is the protein's shape written out atom by atom. For each backbone N, Cα, C, and carbonyl O, it records an (x, y, z) coordinate triple in Å plus the residue type, chain letter, and residue number.

Radius of gyration, Cα contacts, bounding box. Three whole-structure scalars: the radius of gyration (RMS distance of Cα from centroid, in Å), the count of Cα–Cα contacts (pairs closer than 8 Å and separated by more than four residues in sequence — i.e. tertiary, not local, contacts), and the bounding-box dimensions. Together they distinguish compact globular folds from extended fibres or disordered chains.

Foldseek 3Di. The Foldseek 3Di string encodes local tertiary geometry as a 20-letter alphabet — one character per residue — derived from the relative positions of nearby Cα atoms. Unlike the amino-acid sequence, 3Di is a direct function of the 3D structure, so two proteins with the same fold have similar 3Di strings even at low sequence identity.

Rendered structure images. Six rendered views show the 3D structure from the faces of a cube — i.e. along ±x, ±y, ±z. Rendering representation is drawn randomly per protein from cartoon (secondary-structure ribbons), sticks (backbone bonds), or molecular surface; coloring is either N→C rainbow (blue at the N-terminus through red at the C-terminus) or one color per chain.

Nearest PDB structures. The Foldseek neighbor list gives the closest experimentally determined structures in the PDB, ranked by structural alignment. TM-score near 1 means near-identical fold; near 0.3 means only rough topology match. This is how one finds what a novel AlphaFold prediction most resembles in the solved-structure universe.

Solvent-accessible surface area. SASA measures how much of the protein is reachable by solvent. It is computed by rolling a water-sized probe over the atomic surface and summing the exposed area (Å²). Per-residue SASA distinguishes core (buried, low SASA) from surface (exposed, high SASA) residues; total SASA is a whole-molecule size measure.